Protein AF-A0A845WUU7-F1 (afdb_monomer_lite)

Sequence (313 aa):
MKQHSVRLILLEKSSVILKRKNNELSWSFPSKLIEASDSSQQTIQKIVIELFGSVSCFPSENLHEECFSLQSGDSVEHFFCLPCIERYDLTRVIQKEFILKWFEIEEILDIDLSSTVYRNFSALVRLVWNGTANDFHMLDQIESRLLDINRLSKKNERVFYTTDKFIGISNQQIFLMKEFVRLRDLPVFRICFHTSDKACIQEMLIIHTRPTVIKPHKQEKESVSYHVVEGHISVEIHDDQGNVFEKYEICNHLSSLAISANNKQIFLRIPANQFRTLQSLSSFAIFFEISIGPFQDSDTVWMKDLSQGIALA

pLDDT: mean 80.73, std 15.79, range [29.89, 98.19]

Radius of gyration: 23.66 Å; chains: 1; bounding box: 58×52×66 Å

Secondary structure (DSSP, 8-state):
-PEEEEEEEEEETTEEEEEEETTEEES-EEEEEE-GGG-SHHHHHHHHHHHHTTSTTS-GGG--S--EEEEETTEEEEEEEEE-SS---GGGTS-TT-EEEEEEGGGGGGS---HHHHHTHHHHHHHH--SSTHHHHHHHHHHHHHHHHTTEEEEETTEEEESSSS----HHHHHHHHHHHHHTT-SEEEEESSSSTTSSEEEEEEEESS-EEEEEEEESSSEEEEEEEEEEEEEEEE-TTS-EEEEEEEEES--S-SS-GGG-BSEEEEETTSEEEEEE-SS-EEEEEEEES---GGGEEEPPP-TTS----

Foldseek 3Di:
DAKEWEWEWEDEQQKTKWKDAPNAIDRIDTQDIDDPVQPDQVSVLVSVCVRPVVPPQFPSVPWDGFLDWDDDPSYIYTYTYTYGPDPDPCCVVPDVRIDMDMDGLLRVLVDDHDLVCLLCSLSSLVVSDPPDPCNVVVLVSSVVSLCVVQQWDDPDPAEIEHPDLDGDDDSSNVSNVQSSCVNVVPQKHWYWPDRDLADQKTKIWMKGQAKDKDAWKAFPFFKKKKAWPAAKKKKFWADLLRDTPDMDIAHDDPDPDPDPPVRHHRMDMDGRRTTMMMIGDDSMTIMMMMGGDNDDPVRMDGRDPPVVPDDDD

Structure (mmCIF, N/CA/C/O backbone):
data_AF-A0A845WUU7-F1
#
_entry.id   AF-A0A845WUU7-F1
#
loop_
_atom_site.group_PDB
_atom_site.id
_atom_site.type_symbol
_atom_site.label_atom_id
_atom_site.label_alt_id
_atom_site.label_comp_id
_atom_site.label_asym_id
_atom_site.label_entity_id
_atom_site.label_seq_id
_atom_site.pdbx_PDB_ins_code
_atom_site.Cartn_x
_atom_site.Cartn_y
_atom_site.Cartn_z
_atom_site.occupancy
_atom_site.B_iso_or_equiv
_atom_site.auth_seq_id
_atom_site.auth_comp_id
_atom_site.auth_asym_id
_atom_site.auth_atom_id
_atom_site.pdbx_PDB_model_num
ATOM 1 N N . MET A 1 1 ? 32.263 -7.518 -0.779 1.00 61.94 1 MET A N 1
ATOM 2 C CA . MET A 1 1 ? 32.439 -6.399 -1.734 1.00 61.94 1 MET A CA 1
ATOM 3 C C . MET A 1 1 ? 31.100 -6.209 -2.414 1.00 61.94 1 MET A C 1
ATOM 5 O O . MET A 1 1 ? 30.571 -7.209 -2.883 1.00 61.94 1 MET A O 1
ATOM 9 N N . LYS A 1 2 ? 30.510 -5.007 -2.376 1.00 68.12 2 LYS A N 1
ATOM 10 C CA . LYS A 1 2 ? 29.178 -4.803 -2.960 1.00 68.12 2 LYS A CA 1
ATOM 11 C C . LYS A 1 2 ? 29.232 -4.962 -4.480 1.00 68.12 2 LYS A C 1
ATOM 13 O O . LYS A 1 2 ? 30.143 -4.430 -5.109 1.00 68.12 2 LYS A O 1
ATOM 18 N N . GLN A 1 3 ? 28.287 -5.700 -5.052 1.00 79.44 3 GLN A N 1
ATOM 19 C CA . GLN A 1 3 ? 28.191 -5.933 -6.493 1.00 79.44 3 GLN A CA 1
ATOM 20 C C . GLN A 1 3 ? 27.139 -4.994 -7.083 1.00 79.44 3 GLN A C 1
ATOM 22 O O . GLN A 1 3 ? 25.976 -5.046 -6.693 1.00 79.44 3 GLN A O 1
ATOM 27 N N . HIS A 1 4 ? 27.530 -4.134 -8.021 1.00 81.50 4 HIS A N 1
ATOM 28 C CA . HIS A 1 4 ? 26.600 -3.218 -8.673 1.00 81.50 4 HIS A CA 1
ATOM 29 C C . HIS A 1 4 ? 26.248 -3.745 -10.066 1.00 81.50 4 HIS A C 1
ATOM 31 O O . HIS A 1 4 ? 27.086 -4.319 -10.764 1.00 81.50 4 HIS A O 1
ATOM 37 N N . SER A 1 5 ? 24.998 -3.582 -10.485 1.00 79.81 5 SER A N 1
ATOM 38 C CA . SER A 1 5 ? 24.568 -3.922 -11.842 1.00 79.81 5 SER A CA 1
ATOM 39 C C . SER A 1 5 ? 23.657 -2.849 -12.404 1.00 79.81 5 SER A C 1
ATOM 41 O O . SER A 1 5 ? 22.896 -2.229 -11.666 1.00 79.81 5 SER A O 1
ATOM 43 N N . VAL A 1 6 ? 23.739 -2.635 -13.714 1.00 75.88 6 VAL A N 1
ATOM 44 C CA . VAL A 1 6 ? 22.898 -1.666 -14.415 1.00 75.88 6 VAL A CA 1
ATOM 45 C C . VAL A 1 6 ? 21.846 -2.399 -15.225 1.00 75.88 6 VAL A C 1
ATOM 47 O O . VAL A 1 6 ? 22.110 -3.399 -15.908 1.00 75.88 6 VAL A O 1
ATOM 50 N N . ARG A 1 7 ? 20.627 -1.890 -15.106 1.00 79.81 7 ARG A N 1
ATOM 51 C CA . ARG A 1 7 ? 19.411 -2.393 -15.720 1.00 79.81 7 ARG A CA 1
ATOM 52 C C . ARG A 1 7 ? 18.789 -1.285 -16.553 1.00 79.81 7 ARG A C 1
ATOM 54 O O . ARG A 1 7 ? 18.756 -0.130 -16.136 1.00 79.81 7 ARG A O 1
ATOM 61 N N . LEU A 1 8 ? 18.280 -1.649 -17.723 1.00 75.56 8 LEU A N 1
ATOM 62 C CA . LEU A 1 8 ? 17.634 -0.704 -18.629 1.00 75.56 8 LEU A CA 1
ATOM 63 C C . LEU A 1 8 ? 16.170 -1.021 -18.842 1.00 75.56 8 LEU A C 1
ATOM 65 O O . LEU A 1 8 ? 15.796 -2.188 -18.964 1.00 75.56 8 LEU A O 1
ATOM 69 N N . ILE A 1 9 ? 15.387 0.046 -18.925 1.00 78.81 9 ILE A N 1
ATOM 70 C CA . ILE A 1 9 ? 13.955 0.064 -19.182 1.00 78.81 9 ILE A CA 1
ATOM 71 C C . ILE A 1 9 ? 13.769 0.765 -20.518 1.00 78.81 9 ILE A C 1
ATOM 73 O O . ILE A 1 9 ? 14.167 1.918 -20.667 1.00 78.81 9 ILE A O 1
ATOM 77 N N . LEU A 1 10 ? 13.201 0.066 -21.493 1.00 77.75 10 LEU A N 1
ATOM 78 C CA . LEU A 1 10 ? 12.964 0.630 -22.819 1.00 77.75 10 LEU A CA 1
ATOM 79 C C . LEU A 1 10 ? 11.526 1.133 -22.886 1.00 77.75 10 LEU A C 1
ATOM 81 O O . LEU A 1 10 ? 10.603 0.351 -22.637 1.00 77.75 10 LEU A O 1
ATOM 85 N N . LEU A 1 11 ? 11.359 2.414 -23.215 1.00 77.00 11 LEU A N 1
ATOM 86 C CA . LEU A 1 11 ? 10.056 3.074 -23.297 1.00 77.00 11 LEU A CA 1
ATOM 87 C C . LEU A 1 11 ? 9.792 3.620 -24.692 1.00 77.00 11 LEU A C 1
ATOM 89 O O . LEU A 1 11 ? 10.693 4.132 -25.344 1.00 77.00 11 LEU A O 1
ATOM 93 N N . GLU A 1 12 ? 8.536 3.588 -25.111 1.00 76.88 12 GLU A N 1
ATOM 94 C CA . GLU A 1 12 ? 8.042 4.377 -26.233 1.00 76.88 12 GLU A CA 1
ATOM 95 C C . GLU A 1 12 ? 6.654 4.903 -25.866 1.00 76.88 12 GLU A C 1
ATOM 97 O O . GLU A 1 12 ? 5.718 4.128 -25.675 1.00 76.88 12 GLU A O 1
ATOM 102 N N . LYS A 1 13 ? 6.511 6.230 -25.760 1.00 75.31 13 LYS A N 1
ATOM 103 C CA . LYS A 1 13 ? 5.275 6.879 -25.289 1.00 75.31 13 LYS A CA 1
ATOM 104 C C . LYS A 1 13 ? 4.819 6.294 -23.938 1.00 75.31 13 LYS A C 1
ATOM 106 O O . LYS A 1 13 ? 5.514 6.476 -22.945 1.00 75.31 13 LYS A O 1
ATOM 111 N N . SER A 1 14 ? 3.670 5.612 -23.909 1.00 74.00 14 SER A N 1
ATOM 112 C CA . SER A 1 14 ? 3.067 4.969 -22.736 1.00 74.00 14 SER A CA 1
ATOM 113 C C . SER A 1 14 ? 3.388 3.479 -22.599 1.00 74.00 14 SER A C 1
ATOM 115 O O . SER A 1 14 ? 2.899 2.831 -21.674 1.00 74.00 14 SER A O 1
ATOM 117 N N . SER A 1 15 ? 4.201 2.925 -23.499 1.00 78.12 15 SER A N 1
ATOM 118 C CA . SER A 1 15 ? 4.496 1.497 -23.542 1.00 78.12 15 SER A CA 1
ATOM 119 C C . SER A 1 15 ? 5.897 1.190 -23.005 1.00 78.12 15 SER A C 1
ATOM 121 O O . SER A 1 15 ? 6.860 1.915 -23.267 1.00 78.12 15 SER A O 1
ATOM 123 N N . VAL A 1 16 ? 6.030 0.055 -22.318 1.00 81.50 16 VAL A N 1
ATOM 124 C CA . VAL A 1 16 ? 7.313 -0.557 -21.933 1.00 81.50 16 VAL A CA 1
ATOM 125 C C . VAL A 1 16 ? 7.582 -1.795 -22.786 1.00 81.50 16 VAL A C 1
ATOM 127 O O . VAL A 1 16 ? 6.652 -2.459 -23.252 1.00 81.50 16 VAL A O 1
ATOM 130 N N . ILE A 1 17 ? 8.849 -2.175 -22.943 1.00 80.38 17 ILE A N 1
ATOM 131 C CA . ILE A 1 17 ? 9.199 -3.486 -23.509 1.00 80.38 17 ILE A CA 1
ATOM 132 C C . ILE A 1 17 ? 9.384 -4.508 -22.401 1.00 80.38 17 ILE A C 1
ATOM 134 O O . ILE A 1 17 ? 10.227 -4.342 -21.521 1.00 80.38 17 ILE A O 1
ATOM 138 N N . LEU A 1 18 ? 8.681 -5.632 -22.523 1.00 78.69 18 LEU A N 1
ATOM 139 C CA . LEU A 1 18 ? 8.993 -6.841 -21.773 1.00 78.69 18 LEU A CA 1
ATOM 140 C C . LEU A 1 18 ? 9.746 -7.821 -22.679 1.00 78.69 18 LEU A C 1
ATOM 142 O O . LEU A 1 18 ? 9.416 -8.005 -23.854 1.00 78.69 18 LEU A O 1
ATOM 146 N N . LYS A 1 19 ? 10.764 -8.472 -22.119 1.00 78.06 19 LYS A N 1
ATOM 147 C CA . LYS A 1 19 ? 11.511 -9.563 -22.740 1.00 78.06 19 LYS A CA 1
ATOM 148 C C . LYS A 1 19 ? 11.130 -10.893 -22.101 1.00 78.06 19 LYS A C 1
ATOM 150 O O . LYS A 1 19 ? 10.989 -10.995 -20.881 1.00 78.06 19 LYS A O 1
ATOM 155 N N . ARG A 1 20 ? 11.038 -11.940 -22.915 1.00 76.31 20 ARG A N 1
ATOM 156 C CA . ARG A 1 20 ? 10.828 -13.318 -22.460 1.00 76.31 20 ARG A CA 1
ATOM 157 C C . ARG A 1 20 ? 12.053 -14.178 -22.763 1.00 76.31 20 ARG A C 1
ATOM 159 O O . ARG A 1 20 ? 12.514 -14.180 -23.904 1.00 76.31 20 ARG A O 1
ATOM 166 N N . LYS A 1 21 ? 12.536 -14.935 -21.772 1.00 77.88 21 LYS A N 1
ATOM 167 C CA . LYS A 1 21 ? 13.565 -15.985 -21.919 1.00 77.88 21 LYS A CA 1
ATOM 168 C C . LYS A 1 21 ? 13.154 -17.202 -21.099 1.00 77.88 21 LYS A C 1
ATOM 170 O O . LYS A 1 21 ? 12.807 -17.054 -19.941 1.00 77.88 21 LYS A O 1
ATOM 175 N N . ASN A 1 22 ? 13.168 -18.397 -21.694 1.00 75.38 22 ASN A N 1
ATOM 176 C CA . ASN A 1 22 ? 12.851 -19.660 -21.005 1.00 75.38 22 ASN A CA 1
ATOM 177 C C . ASN A 1 22 ? 11.543 -19.635 -20.180 1.00 75.38 22 ASN A C 1
ATOM 179 O O . ASN A 1 22 ? 11.509 -20.123 -19.060 1.00 75.38 22 ASN A O 1
ATOM 183 N N . ASN A 1 23 ? 10.466 -19.065 -20.734 1.00 70.25 23 ASN A N 1
ATOM 184 C CA . ASN A 1 23 ? 9.172 -18.823 -20.065 1.00 70.25 23 ASN A CA 1
ATOM 185 C C . ASN A 1 23 ? 9.142 -17.757 -18.966 1.00 70.25 23 ASN A C 1
ATOM 187 O O . ASN A 1 23 ? 8.049 -17.387 -18.553 1.00 70.25 23 ASN A O 1
ATOM 191 N N . GLU A 1 24 ? 10.276 -17.184 -18.584 1.00 73.31 24 GLU A N 1
ATOM 192 C CA . GLU A 1 24 ? 10.324 -16.060 -17.658 1.00 73.31 24 GLU A CA 1
ATOM 193 C C . GLU A 1 24 ? 10.176 -14.747 -18.417 1.00 73.31 24 GLU A C 1
ATOM 195 O O . GLU A 1 24 ? 10.880 -14.486 -19.401 1.00 73.31 24 GLU A O 1
ATOM 200 N N . LEU A 1 25 ? 9.247 -13.916 -17.955 1.00 75.69 25 LEU A N 1
ATOM 201 C CA . LEU A 1 25 ? 9.059 -12.570 -18.458 1.00 75.69 25 LEU A CA 1
ATOM 202 C C . LEU A 1 25 ? 9.771 -11.581 -17.535 1.00 75.69 25 LEU A C 1
ATOM 204 O O . LEU A 1 25 ? 9.697 -11.659 -16.311 1.00 75.69 25 LEU A O 1
ATOM 208 N N . SER A 1 26 ? 10.490 -10.641 -18.129 1.00 76.06 26 SER A N 1
ATOM 209 C CA . SER A 1 26 ? 11.205 -9.598 -17.407 1.00 76.06 26 SER A CA 1
ATOM 210 C C . SER A 1 26 ? 11.129 -8.299 -18.185 1.00 76.06 26 SER A C 1
ATOM 212 O O . SER A 1 26 ? 11.007 -8.276 -19.400 1.00 76.06 26 SER A O 1
ATOM 214 N N . TRP A 1 27 ? 11.178 -7.200 -17.465 1.00 73.19 27 TRP A N 1
ATOM 215 C CA . TRP A 1 27 ? 10.935 -5.862 -17.988 1.00 73.19 27 TRP A CA 1
ATOM 216 C C . TRP A 1 27 ? 12.234 -5.066 -18.169 1.00 73.19 27 TRP A C 1
ATOM 218 O O . TRP A 1 27 ? 12.238 -4.002 -18.777 1.00 73.19 27 TRP A O 1
ATOM 228 N N . SER A 1 28 ? 13.345 -5.591 -17.637 1.00 73.75 28 SER A N 1
ATOM 229 C CA . SER A 1 28 ? 14.640 -4.927 -17.645 1.00 73.75 28 SER A CA 1
ATOM 230 C C . SER A 1 28 ? 15.712 -5.712 -18.402 1.00 73.75 28 SER A C 1
ATOM 232 O O . SER A 1 28 ? 15.789 -6.949 -18.385 1.00 73.75 28 SER A O 1
ATOM 234 N N . PHE A 1 29 ? 16.591 -4.978 -19.076 1.00 71.44 29 PHE A N 1
ATOM 235 C CA . PHE A 1 29 ? 17.696 -5.522 -19.859 1.00 71.44 29 PHE A CA 1
ATOM 236 C C . PHE A 1 29 ? 19.007 -5.374 -19.075 1.00 71.44 29 PHE A C 1
ATOM 238 O O . PHE A 1 29 ? 19.278 -4.283 -18.575 1.00 71.44 29 PHE A O 1
ATOM 245 N N . PRO A 1 30 ? 19.814 -6.443 -18.904 1.00 66.31 30 PRO A N 1
ATOM 246 C CA . PRO A 1 30 ? 21.150 -6.304 -18.343 1.00 66.31 30 PRO A CA 1
ATOM 247 C C . PRO A 1 30 ? 21.997 -5.466 -19.294 1.00 66.31 30 PRO A C 1
ATOM 249 O O . PRO A 1 30 ? 22.011 -5.740 -20.493 1.00 66.31 30 PRO A O 1
ATOM 252 N N . SER A 1 31 ? 22.712 -4.484 -18.757 1.00 63.47 31 SER A N 1
A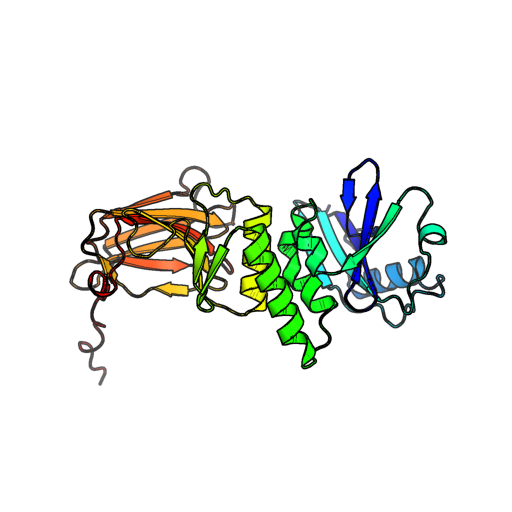TOM 253 C CA . SER A 1 31 ? 23.648 -3.681 -19.543 1.00 63.47 31 SER A CA 1
ATOM 254 C C . SER A 1 31 ? 25.098 -3.902 -19.107 1.00 63.47 31 SER A C 1
ATOM 256 O O . SER A 1 31 ? 25.948 -4.127 -19.964 1.00 63.47 31 SER A O 1
ATOM 258 N N . LYS A 1 32 ? 25.405 -3.931 -17.801 1.00 68.56 32 LYS A N 1
ATOM 259 C CA . LYS A 1 32 ? 26.765 -4.230 -17.304 1.00 68.56 32 LYS A CA 1
ATOM 260 C C . LYS A 1 32 ? 26.788 -4.563 -15.807 1.00 68.56 32 LYS A C 1
ATOM 262 O O . LYS A 1 32 ? 25.940 -4.085 -15.054 1.00 68.56 32 LYS A O 1
ATOM 267 N N . LEU A 1 33 ? 27.784 -5.339 -15.376 1.00 69.00 33 LEU A N 1
ATOM 268 C CA . LEU A 1 33 ? 28.218 -5.392 -13.974 1.00 69.00 33 LEU A CA 1
ATOM 269 C C . LEU A 1 33 ? 29.219 -4.262 -13.723 1.00 69.00 33 LEU A C 1
ATOM 271 O O . LEU A 1 33 ? 30.061 -3.988 -14.577 1.00 69.00 33 LEU A O 1
ATOM 275 N N . ILE A 1 34 ? 29.120 -3.617 -12.567 1.00 68.94 34 ILE A N 1
ATOM 276 C CA . ILE A 1 34 ? 29.941 -2.469 -12.190 1.00 68.94 34 ILE A CA 1
ATOM 277 C C . ILE A 1 34 ? 30.623 -2.767 -10.857 1.00 68.94 34 ILE A C 1
ATOM 279 O O . ILE A 1 34 ? 30.007 -3.282 -9.918 1.00 68.94 34 ILE A O 1
ATOM 283 N N . GLU A 1 35 ? 31.916 -2.463 -10.787 1.00 63.12 35 GLU A N 1
ATOM 284 C CA . GLU A 1 35 ? 32.679 -2.542 -9.545 1.00 63.12 35 GLU A CA 1
ATOM 285 C C . GLU A 1 35 ? 32.268 -1.413 -8.593 1.00 63.12 35 GLU A C 1
ATOM 287 O O . GLU A 1 35 ? 31.907 -0.319 -9.017 1.00 63.12 35 GLU A O 1
ATOM 292 N N . ALA A 1 36 ? 32.329 -1.645 -7.280 1.00 59.12 36 ALA A N 1
ATOM 293 C CA . ALA A 1 36 ? 31.859 -0.668 -6.292 1.00 59.12 36 ALA A CA 1
ATOM 294 C C . ALA A 1 36 ? 32.539 0.717 -6.409 1.00 59.12 36 ALA A C 1
ATOM 296 O O . ALA A 1 36 ? 31.909 1.731 -6.105 1.00 59.12 36 ALA A O 1
ATOM 297 N N . SER A 1 37 ? 33.790 0.768 -6.883 1.00 55.47 37 SER A N 1
ATOM 298 C CA . SER A 1 37 ? 34.552 1.998 -7.154 1.00 55.47 37 SER A CA 1
ATOM 299 C C . SER A 1 37 ? 33.978 2.859 -8.284 1.00 55.47 37 SER A C 1
ATOM 301 O O . SER A 1 37 ? 34.208 4.064 -8.297 1.00 55.47 37 SER A O 1
ATOM 303 N N . ASP A 1 38 ? 33.196 2.264 -9.185 1.00 57.38 38 ASP A N 1
ATOM 304 C CA . ASP A 1 38 ? 32.640 2.895 -10.388 1.00 57.38 38 ASP A CA 1
ATOM 305 C C . ASP A 1 38 ? 31.134 3.189 -10.267 1.00 57.38 38 ASP A C 1
ATOM 307 O O . ASP A 1 38 ? 30.470 3.520 -11.247 1.00 57.38 38 ASP A O 1
ATOM 311 N N . SER A 1 39 ? 30.577 3.110 -9.055 1.00 57.09 39 SER A N 1
ATOM 312 C CA . SER A 1 39 ? 29.144 3.297 -8.770 1.00 57.09 39 SER A CA 1
ATOM 313 C C . SER A 1 39 ? 28.650 4.752 -8.846 1.00 57.09 39 SER A C 1
ATOM 315 O O . SER A 1 39 ? 27.496 5.032 -8.521 1.00 57.09 39 SER A O 1
ATOM 317 N N . SER A 1 40 ? 29.494 5.696 -9.278 1.00 64.56 40 SER A N 1
ATOM 318 C CA . SER A 1 40 ? 29.075 7.089 -9.451 1.00 64.56 40 SER A CA 1
ATOM 319 C C . SER A 1 40 ? 28.072 7.221 -10.605 1.00 64.56 40 SER A C 1
ATOM 321 O O . SER A 1 40 ? 28.245 6.615 -11.665 1.00 64.56 40 SER A O 1
ATOM 323 N N . GLN A 1 41 ? 27.049 8.062 -10.430 1.00 62.44 41 GLN A N 1
ATOM 324 C CA . GLN A 1 41 ? 26.009 8.301 -11.440 1.00 62.44 41 GLN A CA 1
ATOM 325 C C . GLN A 1 41 ? 26.601 8.695 -12.808 1.00 62.44 41 GLN A C 1
ATOM 327 O O . GLN A 1 41 ? 26.142 8.223 -13.845 1.00 62.44 41 GLN A O 1
ATOM 332 N N . GLN A 1 42 ? 27.682 9.483 -12.813 1.00 65.25 42 GLN A N 1
ATOM 333 C CA . GLN A 1 42 ? 28.389 9.896 -14.031 1.00 65.25 42 GLN A CA 1
ATOM 334 C C . GLN A 1 42 ? 29.099 8.730 -14.736 1.00 65.25 42 GLN A C 1
ATOM 336 O O . GLN A 1 42 ? 29.119 8.669 -15.966 1.00 65.25 42 GLN A O 1
ATOM 341 N N . THR A 1 43 ? 29.684 7.796 -13.980 1.00 62.38 43 THR A N 1
ATOM 342 C CA . THR A 1 43 ? 30.339 6.603 -14.541 1.00 62.38 43 THR A CA 1
ATOM 343 C C . THR A 1 43 ? 29.308 5.647 -15.136 1.00 62.38 43 THR A C 1
ATOM 345 O O . THR A 1 43 ? 29.496 5.141 -16.243 1.00 62.38 43 THR A O 1
ATOM 348 N N . ILE A 1 44 ? 28.181 5.461 -14.446 1.00 61.75 44 ILE A N 1
ATOM 349 C CA . ILE A 1 44 ? 27.081 4.623 -14.923 1.00 61.75 44 ILE A CA 1
ATOM 350 C C . ILE A 1 44 ? 26.473 5.195 -16.212 1.00 61.75 44 ILE A C 1
ATOM 352 O O . ILE A 1 44 ? 26.256 4.453 -17.170 1.00 61.75 44 ILE A O 1
ATOM 356 N N . GLN A 1 45 ? 26.277 6.514 -16.285 1.00 62.97 45 GLN A N 1
ATOM 357 C CA . GLN A 1 45 ? 25.763 7.176 -17.485 1.00 62.97 45 GLN A CA 1
ATOM 358 C C . GLN A 1 45 ? 26.682 6.951 -18.697 1.00 62.97 45 GLN A C 1
ATOM 360 O O . GLN A 1 45 ? 26.208 6.580 -19.769 1.00 62.97 45 GLN A O 1
ATOM 365 N N . LYS A 1 46 ? 28.007 7.080 -18.525 1.00 66.12 46 LYS A N 1
ATOM 366 C CA . LYS A 1 46 ? 28.989 6.798 -19.590 1.00 66.12 46 LYS A CA 1
ATOM 367 C C . LYS A 1 46 ? 28.914 5.357 -20.088 1.00 66.12 46 LYS A C 1
ATOM 369 O O . LYS A 1 46 ? 28.926 5.138 -21.293 1.00 66.12 46 LYS A O 1
ATOM 374 N N . ILE A 1 47 ? 28.779 4.392 -19.179 1.00 63.53 47 ILE A N 1
ATOM 375 C CA . ILE A 1 47 ? 28.643 2.970 -19.525 1.00 63.53 47 ILE A CA 1
ATOM 376 C C . ILE A 1 47 ? 27.419 2.732 -20.409 1.00 63.53 47 ILE A C 1
ATOM 378 O O . ILE A 1 47 ? 27.482 1.968 -21.370 1.00 63.53 47 ILE A O 1
ATOM 382 N N . VAL A 1 48 ? 26.298 3.381 -20.107 1.00 61.03 48 VAL A N 1
ATOM 383 C CA . VAL A 1 48 ? 25.090 3.225 -20.916 1.00 61.03 48 VAL A CA 1
ATOM 384 C C . VAL A 1 48 ? 25.247 3.908 -22.282 1.00 61.03 48 VAL A C 1
ATOM 386 O O . VAL A 1 48 ? 24.864 3.322 -23.293 1.00 61.03 48 VAL A O 1
ATOM 389 N N . ILE A 1 49 ? 25.880 5.083 -22.352 1.00 63.62 49 ILE A N 1
ATOM 390 C CA . ILE A 1 49 ? 26.206 5.738 -23.631 1.00 63.62 49 ILE A CA 1
ATOM 391 C C . ILE A 1 49 ? 27.130 4.855 -24.485 1.00 63.62 49 ILE A C 1
ATOM 393 O O . ILE A 1 49 ? 26.900 4.726 -25.682 1.00 63.62 49 ILE A O 1
ATOM 397 N N . GLU A 1 50 ? 28.137 4.204 -23.902 1.00 64.62 50 GLU A N 1
ATOM 398 C CA . GLU A 1 50 ? 29.025 3.283 -24.630 1.00 64.62 50 GLU A CA 1
ATOM 399 C C . GLU A 1 50 ? 28.277 2.071 -25.201 1.00 64.62 50 GLU A C 1
ATOM 401 O O . GLU A 1 50 ? 28.542 1.648 -26.326 1.00 64.62 50 GLU A O 1
ATOM 406 N N . LEU A 1 51 ? 27.334 1.514 -24.439 1.00 60.66 51 LEU A N 1
ATOM 407 C CA . LEU A 1 51 ? 26.593 0.318 -24.840 1.00 60.66 51 LEU A CA 1
ATOM 408 C C . LEU A 1 51 ? 25.518 0.602 -25.899 1.00 60.66 51 LEU A C 1
ATOM 410 O O . LEU A 1 51 ? 25.255 -0.265 -26.731 1.00 60.66 51 LEU A O 1
ATOM 414 N N . PHE A 1 52 ? 24.905 1.791 -25.880 1.00 57.81 52 PHE A N 1
ATOM 415 C CA . PHE A 1 52 ? 23.727 2.101 -26.706 1.00 57.81 52 PHE A CA 1
ATOM 416 C C . PHE A 1 52 ? 23.911 3.273 -27.672 1.00 57.81 52 PHE A C 1
ATOM 418 O O . PHE A 1 52 ? 23.145 3.384 -28.621 1.00 57.81 52 PHE A O 1
ATOM 425 N N . GLY A 1 53 ? 24.948 4.097 -27.516 1.00 52.62 53 GLY A N 1
ATOM 426 C CA . GLY A 1 53 ? 25.203 5.270 -28.363 1.00 52.62 53 GLY A CA 1
ATOM 427 C C . GLY A 1 53 ? 25.562 4.952 -29.819 1.00 52.62 53 GLY A C 1
ATOM 428 O O . GLY A 1 53 ? 25.591 5.853 -30.649 1.00 52.62 53 GLY A O 1
ATOM 429 N N . SER A 1 54 ? 25.811 3.681 -30.148 1.00 52.00 54 SER A N 1
ATOM 430 C CA . SER A 1 54 ? 25.981 3.203 -31.530 1.00 52.00 54 SER A CA 1
ATOM 431 C C . SER A 1 54 ? 24.679 2.702 -32.171 1.00 52.00 54 SER A C 1
ATOM 433 O O . SER A 1 54 ? 24.655 2.411 -33.368 1.00 52.00 54 SER A O 1
ATOM 435 N N . VAL A 1 55 ? 23.590 2.605 -31.403 1.00 57.62 55 VAL A N 1
ATOM 436 C CA . VAL A 1 55 ? 22.287 2.150 -31.886 1.00 57.62 55 VAL A CA 1
ATOM 437 C C . VAL A 1 55 ? 21.451 3.369 -32.272 1.00 57.62 55 VAL A C 1
ATOM 439 O O . VAL A 1 55 ? 20.986 4.117 -31.420 1.00 57.62 55 VAL A O 1
ATOM 442 N N . SER A 1 56 ? 21.208 3.550 -33.570 1.00 56.44 56 SER A N 1
ATOM 443 C CA . SER A 1 56 ? 20.545 4.740 -34.126 1.00 56.44 56 SER A CA 1
ATOM 444 C C . SER A 1 56 ? 19.136 5.030 -33.586 1.00 56.44 56 SER A C 1
ATOM 446 O O . SER A 1 56 ? 18.667 6.154 -33.717 1.00 56.44 56 SER A O 1
ATOM 448 N N . CYS A 1 57 ? 18.443 4.046 -33.001 1.00 56.53 57 CYS A N 1
ATOM 449 C CA . CYS A 1 57 ? 17.110 4.228 -32.413 1.00 56.53 57 CYS A CA 1
ATOM 450 C C . CYS A 1 57 ? 17.119 4.686 -30.940 1.00 56.53 57 CYS A C 1
ATOM 452 O O . CYS A 1 57 ? 16.048 4.934 -30.381 1.00 56.53 57 CYS A O 1
ATOM 454 N N . PHE A 1 58 ? 18.300 4.813 -30.323 1.00 61.09 58 PHE A N 1
ATOM 455 C CA . PHE A 1 58 ? 18.478 5.206 -28.927 1.00 61.09 58 PHE A CA 1
ATOM 456 C C . PHE A 1 58 ? 19.421 6.411 -28.816 1.00 61.09 58 PHE A C 1
ATOM 458 O O . PHE A 1 58 ? 20.634 6.241 -28.676 1.00 61.09 58 PHE A O 1
ATOM 465 N N . PRO A 1 59 ? 18.894 7.641 -28.884 1.00 57.25 59 PRO A N 1
ATOM 466 C CA . PRO A 1 59 ? 19.702 8.845 -28.725 1.00 57.25 59 PRO A CA 1
ATOM 467 C C . PRO A 1 59 ? 20.302 8.873 -27.311 1.00 57.25 59 PRO A C 1
ATOM 469 O O . PRO A 1 59 ? 19.592 9.014 -26.315 1.00 57.25 59 PRO A O 1
ATOM 472 N N . SER A 1 60 ? 21.624 8.729 -27.211 1.00 53.81 60 SER A N 1
ATOM 473 C CA . SER A 1 60 ? 22.372 8.739 -25.943 1.00 53.81 60 SER A CA 1
ATOM 474 C C . SER A 1 60 ? 22.210 10.044 -25.152 1.00 53.81 60 SER A C 1
ATOM 476 O O . SER A 1 60 ? 22.344 10.057 -23.931 1.00 53.81 60 SER A O 1
ATOM 478 N N . GLU A 1 61 ? 21.865 11.123 -25.848 1.00 56.41 61 GLU A N 1
ATOM 479 C CA . GLU A 1 61 ? 21.495 12.442 -25.326 1.00 56.41 61 GLU A CA 1
ATOM 480 C C . GLU A 1 61 ? 20.190 12.461 -24.505 1.00 56.41 61 GLU A C 1
ATOM 482 O O . GLU A 1 61 ? 20.010 13.365 -23.693 1.00 56.41 61 GLU A O 1
ATOM 487 N N . ASN A 1 62 ? 19.333 11.438 -24.629 1.00 57.84 62 ASN A N 1
ATOM 488 C CA . ASN A 1 62 ? 18.093 11.297 -23.849 1.00 57.84 62 ASN A CA 1
ATOM 489 C C . ASN A 1 62 ? 18.218 10.309 -22.683 1.00 57.84 62 ASN A C 1
ATOM 491 O O . ASN A 1 62 ? 17.219 9.951 -22.054 1.00 57.84 62 ASN A O 1
ATOM 495 N N . LEU A 1 63 ? 19.427 9.816 -22.398 1.00 61.03 63 LEU A N 1
ATOM 496 C CA . LEU A 1 63 ? 19.634 8.978 -21.230 1.00 61.03 63 LEU A CA 1
ATOM 497 C C . LEU A 1 63 ? 19.656 9.847 -19.966 1.00 61.03 63 LEU A C 1
ATOM 499 O O . LEU A 1 63 ? 20.663 10.480 -19.633 1.00 61.03 63 LEU A O 1
ATOM 503 N N . HIS A 1 64 ? 18.515 9.876 -19.286 1.00 58.03 64 HIS A N 1
ATOM 504 C CA . HIS A 1 64 ? 18.288 10.655 -18.075 1.00 58.03 64 HIS A CA 1
ATOM 505 C C . HIS A 1 64 ? 18.879 9.997 -16.813 1.00 58.03 64 HIS A C 1
ATOM 507 O O . HIS A 1 64 ? 19.482 8.922 -16.858 1.00 58.03 64 HIS A O 1
ATOM 513 N N . GLU A 1 65 ? 18.719 10.691 -15.682 1.00 66.62 65 GLU A N 1
ATOM 514 C CA . GLU A 1 65 ? 19.108 10.261 -14.337 1.00 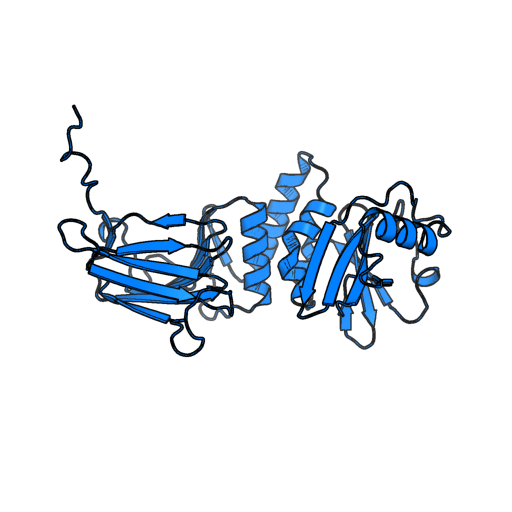66.62 65 GLU A CA 1
ATOM 515 C C . GLU A 1 65 ? 18.567 8.868 -13.969 1.00 66.62 65 GLU A C 1
ATOM 517 O O . GLU A 1 65 ? 17.613 8.356 -14.562 1.00 66.62 65 GLU A O 1
ATOM 522 N N . GLU A 1 66 ? 19.194 8.245 -12.970 1.00 74.88 66 GLU A N 1
ATOM 523 C CA . GLU A 1 66 ? 18.737 6.964 -12.435 1.00 74.88 66 GLU A CA 1
ATOM 524 C C . GLU A 1 66 ? 17.269 7.058 -11.998 1.00 74.88 66 GLU A C 1
ATOM 526 O O . GLU A 1 66 ? 16.893 7.933 -11.220 1.00 74.88 66 GLU A O 1
ATOM 531 N N . CYS A 1 67 ? 16.436 6.136 -12.482 1.00 77.31 67 CYS A N 1
ATOM 532 C CA . CYS A 1 67 ? 15.012 6.117 -12.161 1.00 77.31 67 CYS A CA 1
ATOM 533 C C . CYS A 1 67 ? 14.782 5.626 -10.731 1.00 77.31 67 CYS A C 1
ATOM 535 O O . CYS A 1 67 ? 13.976 6.191 -9.995 1.00 77.31 67 CYS A O 1
ATOM 537 N N . PHE A 1 68 ? 15.468 4.541 -10.362 1.00 80.69 68 PHE A N 1
ATOM 538 C CA . PHE A 1 68 ? 15.492 3.973 -9.017 1.00 80.69 68 PHE A CA 1
ATOM 539 C C . PHE A 1 68 ? 16.599 2.917 -8.882 1.00 80.69 68 PHE A C 1
ATOM 541 O O . PHE A 1 68 ? 17.074 2.373 -9.879 1.00 80.69 68 PHE A O 1
ATOM 548 N N . SER A 1 69 ? 16.945 2.572 -7.638 1.00 81.69 69 SER A N 1
ATOM 549 C CA . SER A 1 69 ? 17.837 1.455 -7.310 1.00 81.69 69 SER A CA 1
ATOM 550 C C . SER A 1 69 ? 17.172 0.440 -6.386 1.00 81.69 69 SER A C 1
ATOM 552 O O . SER A 1 69 ? 16.264 0.763 -5.617 1.00 81.69 69 SER A O 1
ATOM 554 N N . LEU A 1 70 ? 17.648 -0.803 -6.442 1.00 79.69 70 LEU A N 1
ATOM 555 C CA . LEU A 1 70 ? 17.220 -1.889 -5.566 1.00 79.69 70 LEU A CA 1
ATOM 556 C C . LEU A 1 70 ? 18.418 -2.519 -4.888 1.00 79.69 70 LEU A C 1
ATOM 558 O O . LEU A 1 70 ? 19.314 -3.041 -5.546 1.00 79.69 70 LEU A O 1
ATOM 562 N N . GLN A 1 71 ? 18.403 -2.515 -3.560 1.00 80.00 71 GLN A N 1
ATOM 563 C CA . GLN A 1 71 ? 19.410 -3.198 -2.767 1.00 80.00 71 GLN A CA 1
ATOM 564 C C . GLN A 1 71 ? 18.895 -4.568 -2.318 1.00 80.00 71 GLN A C 1
ATOM 566 O O . GLN A 1 71 ? 17.841 -4.673 -1.691 1.00 80.00 71 GLN A O 1
ATOM 571 N N . SER A 1 72 ? 19.670 -5.614 -2.600 1.00 74.56 72 SER A N 1
ATOM 572 C CA . SER A 1 72 ? 19.418 -6.985 -2.153 1.00 74.56 72 SER A CA 1
ATOM 573 C C . SER A 1 72 ? 20.711 -7.587 -1.606 1.00 74.56 72 SER A C 1
ATOM 575 O O . SER A 1 72 ? 21.635 -7.906 -2.358 1.00 74.56 72 SER A O 1
ATOM 577 N N . GLY A 1 73 ? 20.805 -7.696 -0.278 1.00 80.81 73 GLY A N 1
ATOM 578 C CA . GLY A 1 73 ? 22.040 -8.089 0.404 1.00 80.81 73 GLY A CA 1
ATOM 579 C C . GLY A 1 73 ? 23.201 -7.150 0.056 1.00 80.81 73 GLY A C 1
ATOM 580 O O . GLY A 1 73 ? 23.105 -5.933 0.245 1.00 80.81 73 GLY A O 1
ATOM 581 N N . ASP A 1 74 ? 24.273 -7.728 -0.486 1.00 79.94 74 ASP A N 1
ATOM 582 C CA . ASP A 1 74 ? 25.462 -7.007 -0.959 1.00 79.94 74 ASP A CA 1
ATOM 583 C C . ASP A 1 74 ? 25.361 -6.553 -2.425 1.00 79.94 74 ASP A C 1
ATOM 585 O O . ASP A 1 74 ? 26.323 -6.013 -2.966 1.00 79.94 74 ASP A O 1
ATOM 589 N N . SER A 1 75 ? 24.222 -6.757 -3.090 1.00 80.38 75 SER A N 1
ATOM 590 C CA . SER A 1 75 ? 24.020 -6.337 -4.480 1.00 80.38 75 SER A CA 1
ATOM 591 C C . SER A 1 75 ? 23.149 -5.088 -4.581 1.00 80.38 75 SER A C 1
ATOM 593 O O . SER A 1 75 ? 22.174 -4.947 -3.840 1.00 80.38 75 SER A O 1
ATOM 595 N N . VAL A 1 76 ? 23.478 -4.200 -5.521 1.00 83.12 76 VAL A N 1
ATOM 596 C CA . VAL A 1 76 ? 22.651 -3.043 -5.892 1.00 83.12 76 VAL A CA 1
ATOM 597 C C . VAL A 1 76 ? 22.372 -3.084 -7.391 1.00 83.12 76 VAL A C 1
ATOM 599 O O . VAL A 1 76 ? 23.287 -3.157 -8.211 1.00 83.12 76 VAL A O 1
ATOM 602 N N . GLU A 1 77 ? 21.098 -3.053 -7.756 1.00 85.25 77 GLU A N 1
ATOM 603 C CA . GLU A 1 77 ? 20.649 -2.919 -9.138 1.00 85.25 77 GLU A CA 1
ATOM 604 C C . GLU A 1 77 ? 20.210 -1.478 -9.389 1.00 85.25 77 GLU A C 1
ATOM 606 O O . GLU A 1 77 ? 19.339 -0.976 -8.685 1.00 85.25 77 GLU A O 1
ATOM 611 N N . HIS A 1 78 ? 20.800 -0.833 -10.389 1.00 83.19 78 HIS A N 1
ATOM 612 C CA . HIS A 1 78 ? 20.518 0.544 -10.784 1.00 83.19 78 HIS A CA 1
ATOM 613 C C . HIS A 1 78 ? 19.703 0.553 -12.076 1.00 83.19 78 HIS A C 1
ATOM 615 O O . HIS A 1 78 ? 20.121 -0.062 -13.061 1.00 83.19 78 HIS A O 1
ATOM 621 N N . PHE A 1 79 ? 18.554 1.228 -12.093 1.00 80.94 79 PHE A N 1
ATOM 622 C CA . PHE A 1 79 ? 17.629 1.211 -13.227 1.00 80.94 79 PHE A CA 1
ATOM 623 C C . PHE A 1 79 ? 17.603 2.552 -13.953 1.00 80.94 79 PHE A C 1
ATOM 625 O O . PHE A 1 79 ? 17.349 3.591 -13.349 1.00 80.94 79 PHE A O 1
ATOM 632 N N . PHE A 1 80 ? 17.801 2.508 -15.270 1.00 78.19 80 PHE A N 1
ATOM 633 C CA . PHE A 1 80 ? 17.764 3.677 -16.147 1.00 78.19 80 PHE A CA 1
ATOM 634 C C . PHE A 1 80 ? 16.725 3.495 -17.243 1.00 78.19 80 PHE A C 1
ATOM 636 O O . PHE A 1 80 ? 16.533 2.396 -17.772 1.00 78.19 80 PHE A O 1
ATOM 643 N N . CYS A 1 81 ? 16.077 4.595 -17.596 1.00 77.06 81 CYS A N 1
ATOM 644 C CA . CYS A 1 81 ? 15.128 4.653 -18.689 1.00 77.06 81 CYS A CA 1
ATOM 645 C C . CYS A 1 81 ? 15.832 5.076 -19.979 1.00 77.06 81 CYS A C 1
ATOM 647 O O . CYS A 1 81 ? 16.630 6.014 -19.983 1.00 77.06 81 CYS A O 1
ATOM 649 N N . LEU A 1 82 ? 15.508 4.390 -21.071 1.00 75.44 82 LEU A N 1
ATOM 650 C CA . LEU A 1 82 ? 15.958 4.723 -22.410 1.00 75.44 82 LEU A CA 1
ATOM 651 C C . LEU A 1 82 ? 14.731 4.898 -23.323 1.00 75.44 82 LEU A C 1
ATOM 653 O O . LEU A 1 82 ? 14.120 3.899 -23.724 1.00 75.44 82 LEU A O 1
ATOM 657 N N . PRO A 1 83 ? 14.344 6.148 -23.636 1.00 72.19 83 PRO A N 1
ATOM 658 C CA . PRO A 1 83 ? 13.241 6.409 -24.547 1.00 72.19 83 PRO A CA 1
ATOM 659 C C . PRO A 1 83 ? 13.646 6.059 -25.984 1.00 72.19 83 PRO A C 1
ATOM 661 O O . PRO A 1 83 ? 14.717 6.429 -26.467 1.00 72.19 83 PRO A O 1
ATOM 664 N N . CYS A 1 84 ? 12.770 5.341 -26.675 1.00 69.88 84 CYS A N 1
ATOM 665 C CA . CYS A 1 84 ? 12.893 4.998 -28.080 1.00 69.88 84 CYS A CA 1
ATOM 666 C C . CYS A 1 84 ? 12.102 6.013 -28.913 1.00 69.88 84 CYS A C 1
ATOM 668 O O . CYS A 1 84 ? 10.954 6.322 -28.591 1.00 69.88 84 CYS A O 1
ATOM 670 N N . ILE A 1 85 ? 12.722 6.547 -29.969 1.00 62.25 85 ILE A N 1
ATOM 671 C CA . ILE A 1 85 ? 12.112 7.599 -30.802 1.00 62.25 85 ILE A CA 1
ATOM 672 C C . ILE A 1 85 ? 10.966 7.033 -31.668 1.00 62.25 85 ILE A C 1
ATOM 674 O O . ILE A 1 85 ? 9.992 7.734 -31.932 1.00 62.25 85 ILE A O 1
ATOM 678 N N . GLU A 1 86 ? 11.047 5.762 -32.075 1.00 64.31 86 GLU A N 1
ATOM 679 C CA . GLU A 1 86 ? 10.034 5.055 -32.878 1.00 64.31 86 GLU A CA 1
ATOM 680 C C . GLU A 1 86 ? 10.014 3.563 -32.503 1.00 64.31 86 GLU A C 1
ATOM 682 O O . GLU A 1 86 ? 11.068 3.041 -32.136 1.00 64.31 86 GLU A O 1
ATOM 687 N N . ARG A 1 87 ? 8.872 2.853 -32.644 1.00 62.88 87 ARG A N 1
ATOM 688 C CA . ARG A 1 87 ? 8.775 1.373 -32.545 1.00 62.88 87 ARG A CA 1
ATOM 689 C C . ARG A 1 87 ? 9.710 0.693 -33.540 1.00 62.88 87 ARG A C 1
ATOM 691 O O . ARG A 1 87 ? 9.299 0.216 -34.596 1.00 62.88 87 ARG A O 1
ATOM 698 N N . TYR A 1 88 ? 10.980 0.613 -33.181 1.00 59.53 88 TYR A N 1
ATOM 699 C CA . TYR A 1 88 ? 11.969 -0.137 -33.920 1.00 59.53 88 TYR A CA 1
ATOM 700 C C . TYR A 1 88 ? 11.738 -1.626 -33.684 1.00 59.53 88 TYR A C 1
ATOM 702 O O . TYR A 1 88 ? 11.385 -2.055 -32.580 1.00 59.53 88 TYR A O 1
ATOM 710 N N . ASP A 1 89 ? 11.993 -2.438 -34.708 1.00 61.03 89 ASP A N 1
ATOM 711 C CA . ASP A 1 89 ? 12.106 -3.879 -34.525 1.00 61.03 89 ASP A CA 1
ATOM 712 C C . ASP A 1 89 ? 13.423 -4.192 -33.801 1.00 61.03 89 ASP A C 1
ATOM 714 O O . ASP A 1 89 ? 14.467 -4.482 -34.395 1.00 61.03 89 ASP A O 1
ATOM 718 N N . LEU A 1 90 ? 13.372 -4.085 -32.475 1.00 62.12 90 LEU A N 1
ATOM 719 C CA . LEU A 1 90 ? 14.515 -4.294 -31.595 1.00 62.12 90 LEU A CA 1
ATOM 720 C C . LEU A 1 90 ? 14.970 -5.755 -31.547 1.00 62.12 90 LEU A C 1
ATOM 722 O O . LEU A 1 90 ? 16.045 -6.015 -31.010 1.00 62.12 90 LEU A O 1
ATOM 726 N N . THR A 1 91 ? 14.234 -6.698 -32.155 1.00 58.22 91 THR A N 1
ATOM 727 C CA . THR A 1 91 ? 14.678 -8.100 -32.275 1.00 58.22 91 THR A CA 1
ATOM 728 C C . THR A 1 91 ? 15.979 -8.236 -33.072 1.00 58.22 91 THR A C 1
ATOM 730 O O . THR A 1 91 ? 16.705 -9.216 -32.912 1.00 58.22 91 THR A O 1
ATOM 733 N N . ARG A 1 92 ? 16.309 -7.243 -33.912 1.00 53.28 92 ARG A N 1
ATOM 734 C CA . ARG A 1 92 ? 17.577 -7.189 -34.656 1.00 53.28 92 ARG A CA 1
ATOM 735 C C . ARG A 1 92 ? 18.733 -6.578 -33.860 1.00 53.28 92 ARG A C 1
ATOM 737 O O . ARG A 1 92 ? 19.883 -6.814 -34.215 1.00 53.28 92 ARG A O 1
ATOM 744 N N . VAL A 1 93 ? 18.431 -5.800 -32.820 1.00 55.12 93 VAL A N 1
ATOM 745 C CA . VAL A 1 93 ? 19.398 -5.010 -32.036 1.00 55.12 93 VAL A CA 1
ATOM 746 C C . VAL A 1 93 ? 19.768 -5.725 -30.739 1.00 55.12 93 VAL A C 1
ATOM 748 O O . VAL A 1 93 ? 20.939 -5.826 -30.383 1.00 55.12 93 VAL A O 1
ATOM 751 N N . ILE A 1 94 ? 18.770 -6.245 -30.031 1.00 59.31 94 ILE A N 1
ATOM 752 C CA . ILE A 1 94 ? 18.950 -6.958 -28.772 1.00 59.31 94 ILE A CA 1
ATOM 753 C C . ILE A 1 94 ? 19.028 -8.441 -29.125 1.00 59.31 94 ILE A C 1
ATOM 755 O O . ILE A 1 94 ? 18.107 -8.976 -29.731 1.00 59.31 94 ILE A O 1
ATOM 759 N N . GLN A 1 95 ? 20.166 -9.062 -28.803 1.00 56.66 95 GLN A N 1
ATOM 760 C CA . GLN A 1 95 ? 20.552 -10.449 -29.100 1.00 56.66 95 GLN A CA 1
ATOM 761 C C . GLN A 1 95 ? 19.377 -11.430 -29.305 1.00 56.66 95 GLN A C 1
ATOM 763 O O . GLN A 1 95 ? 18.441 -11.457 -28.506 1.00 56.66 95 GLN A O 1
ATOM 768 N N . LYS A 1 96 ? 19.502 -12.325 -30.302 1.00 58.28 96 LYS A N 1
ATOM 769 C CA . LYS A 1 96 ? 18.516 -13.348 -30.742 1.00 58.28 96 LYS A CA 1
ATOM 770 C C . LYS A 1 96 ? 17.987 -14.317 -29.658 1.00 58.28 96 LYS A C 1
ATOM 772 O O . LYS A 1 96 ? 17.249 -15.242 -29.982 1.00 58.28 96 LYS A O 1
ATOM 777 N N . GLU A 1 97 ? 18.369 -14.153 -28.395 1.00 67.69 97 GLU A N 1
ATOM 778 C CA . GLU A 1 97 ? 17.977 -15.012 -27.273 1.00 67.69 97 GLU A CA 1
ATOM 779 C C . GLU A 1 97 ? 16.640 -14.632 -26.615 1.00 67.69 97 GLU A C 1
ATOM 781 O O . GLU A 1 97 ? 16.143 -15.393 -25.783 1.00 67.69 97 GLU A O 1
ATOM 786 N N . PHE A 1 98 ? 16.061 -13.472 -26.944 1.00 71.62 98 PHE A N 1
ATOM 787 C CA . PHE A 1 98 ? 14.851 -12.962 -26.292 1.00 71.62 98 PHE A CA 1
ATOM 788 C C . PHE A 1 98 ? 13.712 -12.721 -27.283 1.00 71.62 98 PHE A C 1
ATOM 790 O O . PHE A 1 98 ? 13.925 -12.224 -28.387 1.00 71.62 98 PHE A O 1
ATOM 797 N N . ILE A 1 99 ? 12.480 -12.995 -26.846 1.00 74.31 99 ILE A N 1
ATOM 798 C CA . ILE A 1 99 ? 11.272 -12.495 -27.516 1.00 74.31 99 ILE A CA 1
ATOM 799 C C . ILE A 1 99 ? 10.903 -11.167 -26.860 1.00 74.31 99 ILE A C 1
ATOM 801 O O . ILE A 1 99 ? 10.740 -11.117 -25.640 1.00 74.31 99 ILE A O 1
ATOM 805 N N . LEU A 1 100 ? 10.774 -10.109 -27.661 1.00 77.12 100 LEU A N 1
ATOM 806 C CA . LEU A 1 100 ? 10.426 -8.765 -27.199 1.00 77.12 100 LEU A CA 1
ATOM 807 C C . LEU A 1 100 ? 8.988 -8.439 -27.581 1.00 77.12 100 LEU A C 1
ATOM 809 O O . LEU A 1 100 ? 8.572 -8.701 -28.710 1.00 77.12 100 LEU A O 1
ATOM 813 N N . LYS A 1 101 ? 8.236 -7.848 -26.654 1.00 80.12 101 LYS A N 1
ATOM 814 C CA . LYS A 1 101 ? 6.891 -7.348 -26.930 1.00 80.12 101 LYS A CA 1
ATOM 815 C C . LYS A 1 101 ? 6.643 -6.056 -26.153 1.00 80.12 101 LYS A C 1
ATOM 817 O O . LYS A 1 101 ? 7.066 -5.929 -25.005 1.00 80.12 101 LYS A O 1
ATOM 822 N N . TRP A 1 102 ? 5.971 -5.117 -26.810 1.00 81.31 102 TRP A N 1
ATOM 823 C CA . TRP A 1 102 ? 5.483 -3.882 -26.205 1.00 81.31 102 TRP A CA 1
ATOM 824 C C . TRP A 1 102 ? 4.221 -4.150 -25.391 1.00 81.31 102 TRP A C 1
ATOM 826 O O . TRP A 1 102 ? 3.351 -4.897 -25.844 1.00 81.31 102 TRP A O 1
ATOM 836 N N . PHE A 1 103 ? 4.147 -3.527 -24.222 1.00 83.94 103 PHE A N 1
ATOM 837 C CA . PHE A 1 103 ? 2.990 -3.556 -23.340 1.00 83.94 103 PHE A CA 1
ATOM 838 C C . PHE A 1 103 ? 2.667 -2.140 -22.885 1.00 83.94 103 PHE A C 1
ATOM 840 O O . PHE A 1 103 ? 3.570 -1.400 -22.488 1.00 83.94 103 PHE A O 1
ATOM 847 N N . GLU A 1 104 ? 1.394 -1.770 -22.928 1.00 84.75 104 GLU A N 1
ATOM 848 C CA . GLU A 1 104 ? 0.914 -0.580 -22.231 1.00 84.75 104 GLU A CA 1
ATOM 849 C C . GLU A 1 104 ? 1.028 -0.793 -20.716 1.00 84.75 104 GLU A C 1
ATOM 851 O O . GLU A 1 104 ? 0.933 -1.920 -20.223 1.00 84.75 104 GLU A O 1
ATOM 856 N N . ILE A 1 105 ? 1.211 0.288 -19.954 1.00 82.75 105 ILE A N 1
ATOM 857 C CA . ILE A 1 105 ? 1.341 0.205 -18.489 1.00 82.75 105 ILE A CA 1
ATOM 858 C C . ILE A 1 105 ? 0.161 -0.523 -17.829 1.00 82.75 105 ILE A C 1
ATOM 860 O O . ILE A 1 105 ? 0.356 -1.271 -16.874 1.00 82.75 105 ILE A O 1
ATOM 864 N N . GLU A 1 106 ? -1.052 -0.341 -18.343 1.00 84.00 106 GLU A N 1
ATOM 865 C CA . GLU A 1 106 ? -2.259 -1.000 -17.830 1.00 84.00 106 GLU A CA 1
ATOM 866 C C . GLU A 1 106 ? -2.220 -2.521 -18.025 1.00 84.00 106 GLU A C 1
ATOM 868 O O . GLU A 1 106 ? -2.698 -3.263 -17.168 1.00 84.00 106 GLU A O 1
ATOM 873 N N . GLU A 1 107 ? -1.601 -3.003 -19.108 1.00 84.38 107 GLU A N 1
ATOM 874 C CA . GLU A 1 107 ? -1.469 -4.438 -19.382 1.00 84.38 107 GLU A CA 1
ATOM 875 C C . GLU A 1 107 ? -0.514 -5.116 -18.389 1.00 84.38 107 GLU A C 1
ATOM 877 O O . GLU A 1 107 ? -0.663 -6.303 -18.111 1.00 84.38 107 GLU A O 1
ATOM 882 N N . ILE A 1 108 ? 0.438 -4.374 -17.804 1.00 84.69 108 ILE A N 1
ATOM 883 C CA . ILE A 1 108 ? 1.396 -4.891 -16.808 1.00 84.69 108 ILE A CA 1
ATOM 884 C C . ILE A 1 108 ? 0.684 -5.408 -15.554 1.00 84.69 108 ILE A C 1
ATOM 886 O O . ILE A 1 108 ? 1.188 -6.315 -14.893 1.00 84.69 108 ILE A O 1
ATOM 890 N N . LEU A 1 109 ? -0.490 -4.860 -15.230 1.00 86.56 109 LEU A N 1
ATOM 891 C CA . LEU A 1 109 ? -1.252 -5.217 -14.032 1.00 86.56 109 LEU A CA 1
ATOM 892 C C . LEU A 1 109 ? -1.671 -6.700 -14.012 1.00 86.56 109 LEU A C 1
ATOM 894 O O . LEU A 1 109 ? -1.815 -7.273 -12.932 1.00 86.56 109 LEU A O 1
ATOM 898 N N . ASP A 1 110 ? -1.806 -7.315 -15.192 1.00 84.00 110 ASP A N 1
ATOM 899 C CA . ASP A 1 110 ? -2.320 -8.677 -15.395 1.00 84.00 110 ASP A CA 1
ATOM 900 C C . ASP A 1 110 ? -1.245 -9.732 -15.671 1.00 84.00 110 ASP A C 1
ATOM 902 O O . ASP A 1 110 ? -1.544 -10.921 -15.811 1.00 84.00 110 ASP A O 1
ATOM 906 N N . ILE A 1 111 ? 0.009 -9.316 -15.808 1.00 83.69 111 ILE A N 1
ATOM 907 C CA . ILE A 1 111 ? 1.082 -10.183 -16.288 1.00 83.69 111 ILE A CA 1
ATOM 908 C C . ILE A 1 111 ? 1.925 -10.625 -15.110 1.00 83.69 111 ILE A C 1
ATOM 910 O O . ILE A 1 111 ? 2.483 -9.768 -14.449 1.00 83.69 111 ILE A O 1
ATOM 914 N N . ASP A 1 112 ? 2.103 -11.932 -14.910 1.00 81.69 112 ASP A N 1
ATOM 915 C CA . ASP A 1 112 ? 2.954 -12.476 -13.845 1.00 81.69 112 ASP A CA 1
ATOM 916 C C . ASP A 1 112 ? 4.438 -12.100 -14.041 1.00 81.69 112 ASP A C 1
ATOM 918 O O . ASP A 1 112 ? 5.189 -12.723 -14.798 1.00 81.69 112 ASP A O 1
ATOM 922 N N . LEU A 1 113 ? 4.835 -11.011 -13.388 1.00 80.75 113 LEU A N 1
ATOM 923 C CA . LEU A 1 113 ? 6.181 -10.462 -13.348 1.00 80.75 113 LEU A CA 1
ATOM 924 C C . LEU A 1 113 ? 6.795 -10.606 -11.954 1.00 80.75 113 LEU A C 1
ATOM 926 O O . LEU A 1 113 ? 6.119 -10.794 -10.942 1.00 80.75 113 LEU A O 1
ATOM 930 N N . SER A 1 114 ? 8.118 -10.454 -11.877 1.00 78.88 114 SER A N 1
ATOM 931 C CA . SER A 1 114 ? 8.810 -10.469 -10.590 1.00 78.88 114 SER A CA 1
ATOM 932 C C . SER A 1 114 ? 8.313 -9.349 -9.666 1.00 78.88 114 SER A C 1
ATOM 934 O O . SER A 1 114 ? 7.997 -8.243 -10.108 1.00 78.88 114 SER A O 1
ATOM 936 N N . SER A 1 115 ? 8.306 -9.604 -8.351 1.00 77.12 115 SER A N 1
ATOM 937 C CA . SER A 1 115 ? 7.823 -8.633 -7.349 1.00 77.12 115 SER A CA 1
ATOM 938 C C . SER A 1 115 ? 8.516 -7.267 -7.416 1.00 77.12 115 SER A C 1
ATOM 940 O O . SER A 1 115 ? 7.918 -6.253 -7.061 1.00 77.12 115 SER A O 1
ATOM 942 N N . THR A 1 116 ? 9.749 -7.231 -7.924 1.00 76.25 116 THR A N 1
ATOM 943 C CA . THR A 1 116 ? 10.489 -6.013 -8.250 1.00 76.25 116 THR A CA 1
ATOM 944 C C . THR A 1 116 ? 9.691 -5.052 -9.131 1.00 76.25 116 THR A C 1
ATOM 946 O O . THR A 1 116 ? 9.727 -3.852 -8.878 1.00 76.25 116 THR A O 1
ATOM 949 N N . VAL A 1 117 ? 8.948 -5.545 -10.126 1.00 78.88 117 VAL A N 1
ATOM 950 C CA . VAL A 1 117 ? 8.113 -4.693 -10.987 1.00 78.88 117 VAL A CA 1
ATOM 951 C C . VAL A 1 117 ? 7.054 -3.991 -10.162 1.00 78.88 117 VAL A C 1
ATOM 953 O O . VAL A 1 117 ? 7.000 -2.767 -10.129 1.00 78.88 117 VAL A O 1
ATOM 956 N N . TYR A 1 118 ? 6.244 -4.766 -9.446 1.00 84.12 118 TYR A N 1
ATOM 957 C CA . TYR A 1 118 ? 5.097 -4.226 -8.725 1.00 84.12 118 TYR A CA 1
ATOM 958 C C . TYR A 1 118 ? 5.511 -3.301 -7.586 1.00 84.12 118 TYR A C 1
ATOM 960 O O . TYR A 1 118 ? 4.851 -2.298 -7.344 1.00 84.12 118 TYR A O 1
ATOM 968 N N . ARG A 1 119 ? 6.638 -3.589 -6.922 1.00 84.38 119 ARG A N 1
ATOM 969 C CA . ARG A 1 119 ? 7.200 -2.724 -5.873 1.00 84.38 119 ARG A CA 1
ATOM 970 C C . ARG A 1 119 ? 7.688 -1.371 -6.398 1.00 84.38 119 ARG A C 1
ATOM 972 O O . ARG A 1 119 ? 7.788 -0.442 -5.608 1.00 84.38 119 ARG A O 1
ATOM 979 N N . ASN A 1 120 ? 7.979 -1.262 -7.694 1.00 82.38 120 ASN A N 1
ATOM 980 C CA . ASN A 1 120 ? 8.432 -0.030 -8.345 1.00 82.38 120 ASN A CA 1
ATOM 981 C C . ASN A 1 120 ? 7.432 0.464 -9.400 1.00 82.38 120 ASN A C 1
ATOM 983 O O . ASN A 1 120 ? 7.778 1.273 -10.261 1.00 82.38 120 ASN A O 1
ATOM 987 N N . PHE A 1 121 ? 6.182 -0.003 -9.339 1.00 87.19 121 PHE A N 1
ATOM 988 C CA . PHE A 1 121 ? 5.172 0.321 -10.339 1.00 87.19 121 PHE A CA 1
ATOM 989 C C . PHE A 1 121 ? 4.910 1.829 -10.421 1.00 87.19 121 PHE A C 1
ATOM 991 O O . PHE A 1 121 ? 4.766 2.365 -11.514 1.00 87.19 121 PHE A O 1
ATOM 998 N N . SER A 1 122 ? 4.949 2.551 -9.295 1.00 86.12 122 SER A N 1
ATOM 999 C CA . SER A 1 122 ? 4.786 4.007 -9.326 1.00 86.12 122 SER A CA 1
ATOM 1000 C C . SER A 1 122 ? 5.910 4.725 -10.073 1.00 86.12 122 SER A C 1
ATOM 1002 O O . SER A 1 122 ? 5.648 5.725 -10.736 1.00 86.12 122 SER A O 1
ATOM 1004 N N . ALA A 1 123 ? 7.143 4.214 -10.012 1.00 83.19 123 ALA A N 1
ATOM 1005 C CA . ALA A 1 123 ? 8.252 4.746 -10.794 1.00 83.19 123 ALA A CA 1
ATOM 1006 C C . ALA A 1 123 ? 8.025 4.494 -12.290 1.00 83.19 123 ALA A C 1
ATOM 1008 O O . ALA A 1 123 ? 8.165 5.419 -13.079 1.00 83.19 123 ALA A O 1
ATOM 1009 N N . LEU A 1 124 ? 7.587 3.287 -12.673 1.00 81.06 124 LEU A N 1
ATOM 1010 C CA . LEU A 1 124 ? 7.237 2.968 -14.064 1.00 81.06 124 LEU A CA 1
ATOM 1011 C C . LEU A 1 124 ? 6.144 3.886 -14.614 1.00 81.06 124 LEU A C 1
ATOM 1013 O O . LEU A 1 124 ? 6.308 4.446 -15.694 1.00 81.06 124 LEU A O 1
ATOM 1017 N N . VAL A 1 125 ? 5.066 4.088 -13.851 1.00 85.06 125 VAL A N 1
ATOM 1018 C CA . VAL A 1 125 ? 3.989 5.011 -14.230 1.00 85.06 125 VAL A CA 1
ATOM 1019 C C . VAL A 1 125 ? 4.536 6.430 -14.384 1.00 85.06 125 VAL A C 1
ATOM 1021 O O . VAL A 1 125 ? 4.265 7.074 -15.386 1.00 85.06 125 VAL A O 1
ATOM 1024 N N . ARG A 1 126 ? 5.360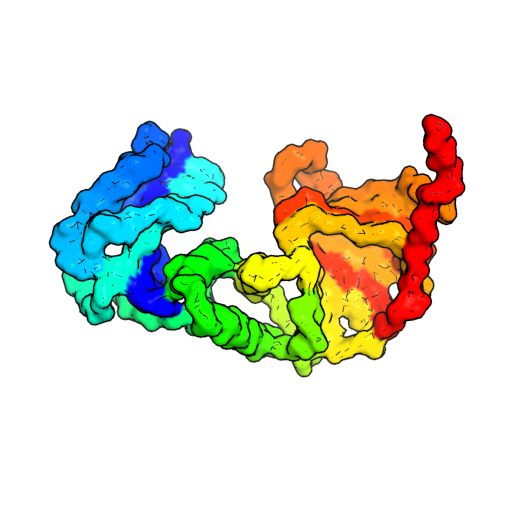 6.915 -13.445 1.00 81.56 126 ARG A N 1
ATOM 1025 C CA . ARG A 1 126 ? 5.967 8.256 -13.533 1.00 81.56 126 ARG A CA 1
ATOM 1026 C C . ARG A 1 126 ? 6.882 8.435 -14.743 1.00 81.56 126 ARG A C 1
ATOM 1028 O O . ARG A 1 126 ? 6.990 9.551 -15.229 1.00 81.56 126 ARG A O 1
ATOM 1035 N N . LEU A 1 127 ? 7.528 7.373 -15.223 1.00 76.75 127 LEU A N 1
ATOM 1036 C CA . LEU A 1 127 ? 8.397 7.449 -16.398 1.00 76.75 127 LEU A CA 1
ATOM 1037 C C . LEU A 1 127 ? 7.623 7.607 -17.708 1.00 76.75 127 LEU A C 1
ATOM 1039 O O . LEU A 1 127 ? 8.127 8.239 -18.630 1.00 76.75 127 LEU A O 1
ATOM 1043 N N . VAL A 1 128 ? 6.424 7.029 -17.801 1.00 75.06 128 VAL A N 1
ATOM 1044 C CA . VAL A 1 128 ? 5.550 7.210 -18.973 1.00 75.06 128 VAL A CA 1
ATOM 1045 C C . VAL A 1 128 ? 4.642 8.436 -18.854 1.00 75.06 128 VAL A C 1
ATOM 1047 O O . VAL A 1 128 ? 3.969 8.830 -19.808 1.00 75.06 128 VAL A O 1
ATOM 1050 N N . TRP A 1 129 ? 4.576 9.013 -17.658 1.00 75.25 129 TRP A N 1
ATOM 1051 C CA . TRP A 1 129 ? 3.722 10.137 -17.327 1.00 75.25 129 TRP A CA 1
ATOM 1052 C C . TRP A 1 129 ? 4.391 11.447 -17.779 1.00 75.25 129 TRP A C 1
ATOM 1054 O O . TRP A 1 129 ? 5.422 11.854 -17.254 1.00 75.25 129 TRP A O 1
ATOM 1064 N N . ASN A 1 130 ? 3.752 12.149 -18.724 1.00 64.38 130 ASN A N 1
ATOM 1065 C CA . ASN A 1 130 ? 4.262 13.385 -19.336 1.00 64.38 130 ASN A CA 1
ATOM 1066 C C . ASN A 1 130 ? 3.701 14.712 -18.755 1.00 64.38 130 ASN A C 1
ATOM 1068 O O . ASN A 1 130 ? 3.975 15.773 -19.313 1.00 64.38 130 ASN A O 1
ATOM 1072 N N . GLY A 1 131 ? 2.922 14.702 -17.666 1.00 59.28 131 GLY A N 1
ATOM 1073 C CA . GLY A 1 131 ? 2.449 15.909 -16.963 1.00 59.28 131 GLY A CA 1
ATOM 1074 C C . GLY A 1 131 ? 1.294 16.692 -17.625 1.00 59.28 131 GLY A C 1
ATOM 1075 O O . GLY A 1 131 ? 1.181 17.895 -17.399 1.00 59.28 131 GLY A O 1
ATOM 1076 N N . THR A 1 132 ? 0.461 16.064 -18.464 1.00 55.47 132 THR A N 1
ATOM 1077 C CA . THR A 1 132 ? -0.630 16.701 -19.233 1.00 55.47 132 THR A CA 1
ATOM 1078 C C . THR A 1 132 ? -2.055 16.393 -18.719 1.00 55.47 132 THR A C 1
ATOM 1080 O O . THR A 1 132 ? -2.279 15.535 -17.882 1.00 55.47 132 THR A O 1
ATOM 1083 N N . ALA A 1 133 ? -3.101 17.032 -19.256 1.00 51.22 133 ALA A N 1
ATOM 1084 C CA . ALA A 1 133 ? -4.493 16.712 -18.880 1.00 51.22 133 ALA A CA 1
ATOM 1085 C C . ALA A 1 133 ? -4.902 15.233 -19.123 1.00 51.22 133 ALA A C 1
ATOM 1087 O O . ALA A 1 133 ? -5.829 14.746 -18.477 1.00 51.22 133 ALA A O 1
ATOM 1088 N N . ASN A 1 134 ? -4.188 14.504 -19.993 1.00 57.00 134 ASN A N 1
ATOM 1089 C CA . ASN A 1 134 ? -4.353 13.056 -20.191 1.00 57.00 134 ASN A CA 1
ATOM 1090 C C . ASN A 1 134 ? -3.937 12.214 -18.965 1.00 57.00 134 ASN A C 1
ATOM 1092 O O . ASN A 1 134 ? -4.213 11.018 -18.922 1.00 57.00 134 ASN A O 1
ATOM 1096 N N . ASP A 1 135 ? -3.293 12.806 -17.961 1.00 61.84 135 ASP A N 1
ATOM 1097 C CA . ASP A 1 135 ? -2.731 12.072 -16.825 1.00 61.84 135 ASP A CA 1
ATOM 1098 C C . ASP A 1 135 ? -3.792 11.578 -15.837 1.00 61.84 135 ASP A C 1
ATOM 1100 O O . ASP A 1 135 ? -3.667 10.485 -15.282 1.00 61.84 135 ASP A O 1
ATOM 1104 N N . PHE A 1 136 ? -4.864 12.355 -15.637 1.00 67.62 136 PHE A N 1
ATOM 1105 C CA . PHE A 1 136 ? -6.003 11.907 -14.830 1.00 67.62 136 PHE A CA 1
ATOM 1106 C C . PHE A 1 136 ? -6.654 10.678 -15.468 1.00 67.62 136 PHE A C 1
ATOM 1108 O O . PHE A 1 136 ? -6.952 9.713 -14.770 1.00 67.62 136 PHE A O 1
ATOM 1115 N N . HIS A 1 137 ? -6.753 10.663 -16.801 1.00 80.44 137 HIS A N 1
ATOM 1116 C CA . HIS A 1 137 ? -7.306 9.538 -17.547 1.00 80.44 137 HIS A CA 1
ATOM 1117 C C . HIS A 1 137 ? -6.479 8.257 -17.357 1.00 80.44 137 HIS A C 1
ATOM 1119 O O . HIS A 1 137 ? -7.055 7.209 -17.087 1.00 80.44 137 HIS A O 1
ATOM 1125 N N . MET A 1 138 ? -5.142 8.330 -17.408 1.00 82.38 138 MET A N 1
ATOM 1126 C CA . MET A 1 138 ? -4.283 7.154 -17.193 1.00 82.38 138 MET A CA 1
ATOM 1127 C C . MET A 1 138 ? -4.443 6.569 -15.783 1.00 82.38 138 MET A C 1
ATOM 1129 O O . MET A 1 138 ? -4.581 5.357 -15.618 1.00 82.38 138 MET A O 1
ATOM 1133 N N . LEU A 1 139 ? -4.447 7.411 -14.743 1.00 86.94 139 LEU A N 1
ATOM 1134 C CA . LEU A 1 139 ? -4.639 6.923 -13.375 1.00 86.94 139 LEU A CA 1
ATOM 1135 C C . LEU A 1 139 ? -6.042 6.345 -13.158 1.00 86.94 139 LEU A C 1
ATOM 1137 O O . LEU A 1 139 ? -6.194 5.419 -12.357 1.00 86.94 139 LEU A O 1
ATOM 1141 N N . ASP A 1 140 ? -7.057 6.887 -13.829 1.00 89.25 140 ASP A N 1
ATOM 1142 C CA . ASP A 1 140 ? -8.429 6.377 -13.783 1.00 89.25 140 ASP A CA 1
ATOM 1143 C C . ASP A 1 140 ? -8.549 5.034 -14.525 1.00 89.25 140 ASP A C 1
ATOM 1145 O O . ASP A 1 140 ? -9.213 4.123 -14.033 1.00 89.25 140 ASP A O 1
ATOM 1149 N N . GLN A 1 141 ? -7.835 4.847 -15.641 1.00 89.06 141 GLN A N 1
ATOM 1150 C CA . GLN A 1 141 ? -7.736 3.554 -16.330 1.00 89.06 141 GLN A CA 1
ATOM 1151 C C . GLN A 1 141 ? -7.035 2.499 -15.467 1.00 89.06 141 GLN A C 1
ATOM 1153 O O . GLN A 1 141 ? -7.542 1.385 -15.326 1.00 89.06 141 GLN A O 1
ATOM 1158 N N . ILE A 1 142 ? -5.911 2.857 -14.833 1.00 90.69 142 ILE A N 1
ATOM 1159 C CA . ILE A 1 142 ? -5.215 1.985 -13.876 1.00 90.69 142 ILE A CA 1
ATOM 1160 C C . ILE A 1 142 ? -6.144 1.630 -12.710 1.00 90.69 142 ILE A C 1
ATOM 1162 O O . ILE A 1 142 ? -6.209 0.464 -12.330 1.00 90.69 142 ILE A O 1
ATOM 1166 N N . GLU A 1 143 ? -6.881 2.600 -12.153 1.00 93.19 143 GLU A N 1
ATOM 1167 C CA . GLU A 1 143 ? -7.854 2.346 -11.083 1.00 93.19 143 GLU A CA 1
ATOM 1168 C C . GLU A 1 143 ? -8.939 1.369 -11.544 1.00 93.19 143 GLU A C 1
ATOM 1170 O O . GLU A 1 143 ? -9.163 0.362 -10.877 1.00 93.19 143 GLU A O 1
ATOM 1175 N N . SER A 1 144 ? -9.570 1.625 -12.694 1.00 92.94 144 SER A N 1
ATOM 1176 C CA . SER A 1 144 ? -10.606 0.752 -13.254 1.00 92.94 144 SER A CA 1
ATOM 1177 C C . SER A 1 144 ? -10.083 -0.668 -13.441 1.00 92.94 144 SER A C 1
ATOM 1179 O O . SER A 1 144 ? -10.725 -1.625 -13.014 1.00 92.94 144 SER A O 1
ATOM 1181 N N . ARG A 1 145 ? -8.881 -0.816 -14.011 1.00 92.31 145 ARG A N 1
ATOM 1182 C CA . ARG A 1 145 ? -8.277 -2.130 -14.225 1.00 92.31 145 ARG A CA 1
ATOM 1183 C C . ARG A 1 145 ? -7.945 -2.821 -12.906 1.00 92.31 145 ARG A C 1
ATOM 1185 O O . ARG A 1 145 ? -8.233 -4.004 -12.760 1.00 92.31 145 ARG A O 1
ATOM 1192 N N . LEU A 1 146 ? -7.400 -2.097 -11.925 1.00 92.44 146 LEU A N 1
ATOM 1193 C CA . LEU A 1 146 ? -7.157 -2.629 -10.583 1.00 92.44 146 LEU A CA 1
ATOM 1194 C C . LEU A 1 146 ? -8.457 -3.083 -9.914 1.00 92.44 146 LEU A C 1
ATOM 1196 O O . LEU A 1 146 ? -8.466 -4.141 -9.290 1.00 92.44 146 LEU A O 1
ATOM 1200 N N . LEU A 1 147 ? -9.547 -2.327 -10.032 1.00 93.50 147 LEU A N 1
ATOM 1201 C CA . LEU A 1 147 ? -10.843 -2.729 -9.490 1.00 93.50 147 LEU A CA 1
ATOM 1202 C C . LEU A 1 147 ? -11.322 -4.038 -10.131 1.00 93.50 147 LEU A C 1
ATOM 1204 O O . LEU A 1 147 ? -11.635 -4.983 -9.407 1.00 93.50 147 LEU A O 1
ATOM 1208 N N . ASP A 1 148 ? -11.281 -4.132 -11.459 1.00 92.12 148 ASP A N 1
ATOM 1209 C CA . ASP A 1 148 ? -11.747 -5.305 -12.203 1.00 92.12 148 ASP A CA 1
ATOM 1210 C C . ASP A 1 148 ? -10.961 -6.575 -11.842 1.00 92.12 148 ASP A C 1
ATOM 1212 O O . ASP A 1 148 ? -11.542 -7.598 -11.467 1.00 92.12 148 ASP A O 1
ATOM 1216 N N . ILE A 1 149 ? -9.627 -6.515 -11.895 1.00 89.19 149 ILE A N 1
ATOM 1217 C CA . ILE A 1 149 ? -8.763 -7.696 -11.715 1.00 89.19 149 ILE A CA 1
ATOM 1218 C C . ILE A 1 149 ? -8.770 -8.189 -10.263 1.00 89.19 149 ILE A C 1
ATOM 1220 O O . ILE A 1 149 ? -8.553 -9.371 -9.996 1.00 89.19 149 ILE A O 1
ATOM 1224 N N . ASN A 1 150 ? -9.041 -7.285 -9.315 1.00 90.25 150 ASN A N 1
ATOM 1225 C CA . ASN A 1 150 ? -9.133 -7.592 -7.891 1.00 90.25 150 ASN A CA 1
ATOM 1226 C C . ASN A 1 150 ? -10.577 -7.834 -7.423 1.00 90.25 150 ASN A C 1
ATOM 1228 O O . ASN A 1 150 ? -10.787 -8.077 -6.235 1.00 90.25 150 ASN A O 1
ATOM 1232 N N . ARG A 1 151 ? -11.569 -7.777 -8.326 1.00 93.25 151 ARG A N 1
ATOM 1233 C CA . ARG A 1 151 ? -13.002 -7.907 -8.009 1.00 93.25 151 ARG A CA 1
ATOM 1234 C C . ARG A 1 151 ? -13.440 -6.938 -6.913 1.00 93.25 151 ARG A C 1
ATOM 1236 O O . ARG A 1 151 ? -14.122 -7.315 -5.954 1.00 93.25 151 ARG A O 1
ATOM 1243 N N . LEU A 1 152 ? -13.021 -5.686 -7.040 1.00 94.88 152 LEU A N 1
ATOM 1244 C CA . LEU A 1 152 ? -13.320 -4.611 -6.106 1.00 94.88 152 LEU A CA 1
ATOM 1245 C C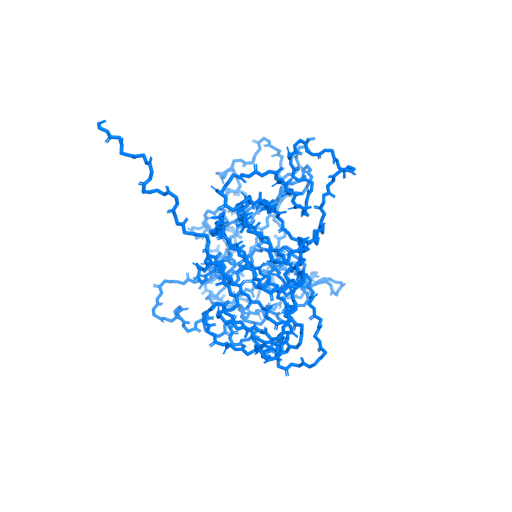 . LEU A 1 152 ? -14.315 -3.616 -6.709 1.00 94.88 152 LEU A C 1
ATOM 1247 O O . LEU A 1 152 ? -14.446 -3.469 -7.917 1.00 94.88 152 LEU A O 1
ATOM 1251 N N . SER A 1 153 ? -14.990 -2.888 -5.832 1.00 95.75 153 SER A N 1
ATOM 1252 C CA . SER A 1 153 ? -15.870 -1.772 -6.149 1.00 95.75 153 SER A CA 1
ATOM 1253 C C . SER A 1 153 ? -15.480 -0.569 -5.301 1.00 95.75 153 SER A C 1
ATOM 1255 O O . SER A 1 153 ? -15.161 -0.696 -4.116 1.00 95.75 153 SER A O 1
ATOM 1257 N N . LYS A 1 154 ? -15.495 0.616 -5.906 1.00 96.12 154 LYS A N 1
ATOM 1258 C CA . LYS A 1 154 ? -15.133 1.865 -5.235 1.00 96.12 154 LYS A CA 1
ATOM 1259 C C . LYS A 1 154 ? -16.308 2.390 -4.404 1.00 96.12 154 LYS A C 1
ATOM 1261 O O . LYS A 1 154 ? -17.350 2.724 -4.958 1.00 96.12 154 LYS A O 1
ATOM 1266 N N . LYS A 1 155 ? -16.139 2.503 -3.078 1.00 96.00 155 LYS A N 1
ATOM 1267 C CA . LYS A 1 155 ? -17.078 3.236 -2.198 1.00 96.00 155 LYS A CA 1
ATOM 1268 C C . LYS A 1 155 ? -16.806 4.736 -2.269 1.00 96.00 155 LYS A C 1
ATOM 1270 O O . LYS A 1 155 ? -17.726 5.542 -2.337 1.00 96.00 155 LYS A O 1
ATOM 1275 N N . ASN A 1 156 ? -15.529 5.098 -2.181 1.00 95.56 156 ASN A N 1
ATOM 1276 C CA . ASN A 1 156 ? -15.000 6.454 -2.305 1.00 95.56 156 ASN A CA 1
ATOM 1277 C C . ASN A 1 156 ? -13.497 6.378 -2.627 1.00 95.56 156 ASN A C 1
ATOM 1279 O O . ASN A 1 156 ? -12.940 5.285 -2.708 1.00 95.56 156 ASN A O 1
ATOM 1283 N N . GLU A 1 157 ? -12.827 7.525 -2.749 1.00 94.06 157 GLU A N 1
ATOM 1284 C CA . GLU A 1 157 ? -11.391 7.619 -3.073 1.00 94.06 157 GLU A CA 1
ATOM 1285 C C . GLU A 1 157 ? -10.457 6.812 -2.156 1.00 94.06 157 GLU A C 1
ATOM 1287 O O . GLU A 1 157 ? -9.335 6.508 -2.541 1.00 94.06 157 GLU A O 1
ATOM 1292 N N . ARG A 1 158 ? -10.880 6.471 -0.933 1.00 95.88 158 ARG A N 1
ATOM 1293 C CA . AR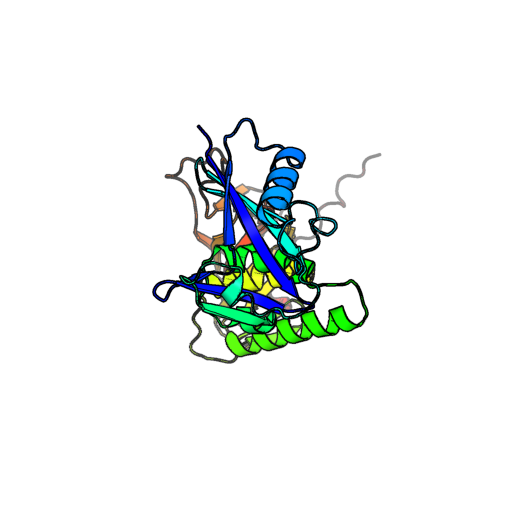G A 1 158 ? -10.037 5.805 0.073 1.00 95.88 158 ARG A CA 1
ATOM 1294 C C . ARG A 1 158 ? -10.523 4.424 0.487 1.00 95.88 158 ARG A C 1
ATOM 1296 O O . ARG A 1 158 ? -9.855 3.791 1.301 1.00 95.88 158 ARG A O 1
ATOM 1303 N N . VAL A 1 159 ? -11.691 3.985 0.025 1.00 96.44 159 VAL A N 1
ATOM 1304 C CA . VAL A 1 159 ? -12.328 2.755 0.511 1.00 96.44 159 VAL A CA 1
ATOM 1305 C C . VAL A 1 159 ? -12.909 1.981 -0.654 1.00 96.44 159 VAL A C 1
ATOM 1307 O O . VAL A 1 159 ? -13.847 2.449 -1.303 1.00 96.44 159 VAL A O 1
ATOM 1310 N N . PHE A 1 160 ? -12.383 0.781 -0.879 1.00 96.81 160 PHE A N 1
ATOM 1311 C CA . PHE A 1 160 ? -12.905 -0.175 -1.851 1.00 96.81 160 PHE A CA 1
ATOM 1312 C C . PHE A 1 160 ? -13.485 -1.393 -1.127 1.00 96.81 160 PHE A C 1
ATOM 1314 O O . PHE A 1 160 ? -12.932 -1.833 -0.122 1.00 96.81 160 PHE A O 1
ATOM 1321 N N . TYR A 1 161 ? -14.575 -1.953 -1.645 1.00 96.94 161 TYR A N 1
ATOM 1322 C CA . TYR A 1 161 ? -15.155 -3.214 -1.181 1.00 96.94 161 TYR A CA 1
ATOM 1323 C C . TYR A 1 161 ? -14.891 -4.322 -2.176 1.00 96.94 161 TYR A C 1
ATOM 1325 O O . TYR A 1 161 ? -14.960 -4.091 -3.380 1.00 96.94 161 TYR A O 1
ATOM 1333 N N . THR A 1 162 ? -14.703 -5.543 -1.692 1.00 95.50 162 THR A N 1
ATOM 1334 C CA . THR A 1 162 ? -14.857 -6.706 -2.560 1.00 95.50 162 THR A CA 1
ATOM 1335 C C . THR A 1 162 ? -16.293 -6.824 -3.078 1.00 95.50 162 THR A C 1
ATOM 1337 O O . THR A 1 162 ? -17.263 -6.498 -2.391 1.00 95.50 162 THR A O 1
ATOM 1340 N N . THR A 1 163 ? -16.415 -7.296 -4.312 1.00 92.88 163 THR A N 1
ATOM 1341 C CA . THR A 1 163 ? -17.686 -7.650 -4.958 1.00 92.88 163 THR A CA 1
ATOM 1342 C C . THR A 1 163 ? -18.015 -9.138 -4.810 1.00 92.88 163 THR A C 1
ATOM 1344 O O . THR A 1 163 ? -19.154 -9.543 -5.042 1.00 92.88 163 THR A O 1
ATOM 1347 N N . ASP A 1 164 ? -17.056 -9.937 -4.332 1.00 88.38 164 ASP A N 1
ATOM 1348 C CA . ASP A 1 164 ? -17.132 -11.391 -4.270 1.00 88.38 164 ASP A CA 1
ATOM 1349 C C . ASP A 1 164 ? -17.169 -11.916 -2.833 1.00 88.38 164 ASP A C 1
ATOM 1351 O O . ASP A 1 164 ? -16.642 -11.319 -1.900 1.00 88.38 164 ASP A O 1
ATOM 1355 N N . LYS A 1 165 ? -17.762 -13.102 -2.653 1.00 83.56 165 LYS A N 1
ATOM 1356 C CA . LYS A 1 165 ? -17.737 -13.820 -1.364 1.00 83.56 165 LYS A CA 1
ATOM 1357 C C . LYS A 1 165 ? -16.429 -14.573 -1.118 1.00 83.56 165 LYS A C 1
ATOM 1359 O O . LYS A 1 165 ? -16.112 -14.881 0.024 1.00 83.56 165 LYS A O 1
ATOM 1364 N N . PHE A 1 166 ? -15.712 -14.910 -2.187 1.00 85.50 166 PHE A N 1
ATOM 1365 C CA . PHE A 1 166 ? -14.438 -15.616 -2.134 1.00 85.50 166 PHE A CA 1
ATOM 1366 C C . PHE A 1 166 ? -13.375 -14.707 -2.725 1.00 85.50 166 PHE A C 1
ATOM 1368 O O . PHE A 1 166 ? -13.346 -14.483 -3.933 1.00 85.50 166 PHE A O 1
ATOM 1375 N N . ILE A 1 167 ? -12.513 -14.184 -1.864 1.00 87.25 167 ILE A N 1
ATOM 1376 C CA . ILE A 1 167 ? -11.479 -13.235 -2.246 1.00 87.25 167 ILE A CA 1
ATOM 1377 C C . ILE A 1 167 ? -10.148 -13.710 -1.672 1.00 87.25 167 ILE A C 1
ATOM 1379 O O . ILE A 1 167 ? -10.034 -14.048 -0.496 1.00 87.25 167 ILE A O 1
ATOM 1383 N N . GLY A 1 168 ? -9.146 -13.784 -2.540 1.00 87.44 168 GLY A N 1
ATOM 1384 C CA . GLY A 1 168 ? -7.755 -13.965 -2.157 1.00 87.44 168 GLY A CA 1
ATOM 1385 C C . GLY A 1 168 ? -6.997 -12.691 -2.489 1.00 87.44 168 GLY A C 1
ATOM 1386 O O . GLY A 1 168 ? -7.309 -12.032 -3.481 1.00 87.44 168 GLY A O 1
ATOM 1387 N N . ILE A 1 169 ? -6.006 -12.356 -1.669 1.00 89.12 169 ILE A N 1
ATOM 1388 C CA . ILE A 1 169 ? -5.078 -11.273 -1.970 1.00 89.12 169 ILE A CA 1
ATOM 1389 C C . ILE A 1 169 ? -3.647 -11.803 -1.969 1.00 89.12 169 ILE A C 1
ATOM 1391 O O . ILE A 1 169 ? -3.184 -12.427 -1.017 1.00 89.12 169 ILE A O 1
ATOM 1395 N N . SER A 1 170 ? -2.962 -11.588 -3.080 1.00 90.25 170 SER A N 1
ATOM 1396 C CA . SER A 1 170 ? -1.579 -11.975 -3.314 1.00 90.25 170 SER A CA 1
ATOM 1397 C C . SER A 1 170 ? -0.631 -10.809 -3.041 1.00 90.25 170 SER A C 1
ATOM 1399 O O . SER A 1 170 ? -1.021 -9.640 -3.046 1.00 90.25 170 SER A O 1
ATOM 1401 N N . ASN A 1 171 ? 0.655 -11.119 -2.881 1.00 87.12 171 ASN A N 1
ATOM 1402 C CA . ASN A 1 171 ? 1.694 -10.098 -2.738 1.00 87.12 171 ASN A CA 1
ATOM 1403 C C . ASN A 1 171 ? 1.745 -9.141 -3.940 1.00 87.12 171 ASN A C 1
ATOM 1405 O O . ASN A 1 171 ? 1.946 -7.945 -3.749 1.00 87.12 171 ASN A O 1
ATOM 1409 N N . GLN A 1 172 ? 1.522 -9.642 -5.163 1.00 88.19 172 GLN A N 1
ATOM 1410 C CA . GLN A 1 172 ? 1.421 -8.806 -6.365 1.00 88.19 172 GLN A CA 1
ATOM 1411 C C . GLN A 1 172 ? 0.338 -7.738 -6.198 1.00 88.19 172 GLN A C 1
ATOM 1413 O O . GLN A 1 172 ? 0.612 -6.555 -6.385 1.00 88.19 172 GLN A O 1
ATOM 1418 N N . GLN A 1 173 ? -0.867 -8.149 -5.796 1.00 90.62 173 GLN A N 1
ATOM 1419 C CA . GLN A 1 173 ? -2.000 -7.241 -5.622 1.00 90.62 173 GLN A CA 1
ATOM 1420 C C . GLN A 1 173 ? -1.719 -6.208 -4.522 1.00 90.62 173 GLN A C 1
ATOM 1422 O O . GLN A 1 173 ? -2.002 -5.027 -4.709 1.00 90.62 173 GLN A O 1
ATOM 1427 N N . ILE A 1 174 ? -1.088 -6.617 -3.414 1.00 91.75 174 ILE A N 1
ATOM 1428 C CA . ILE A 1 174 ? -0.690 -5.700 -2.334 1.00 91.75 174 ILE A CA 1
ATOM 1429 C C . ILE A 1 174 ? 0.323 -4.660 -2.828 1.00 91.75 174 ILE A C 1
ATOM 1431 O O . ILE A 1 174 ? 0.146 -3.473 -2.557 1.00 91.75 174 ILE A O 1
ATOM 1435 N N . PHE A 1 175 ? 1.367 -5.066 -3.561 1.00 90.62 175 PHE A N 1
ATOM 1436 C CA . PHE A 1 175 ? 2.372 -4.126 -4.071 1.00 90.62 175 PHE A CA 1
ATOM 1437 C C . PHE A 1 175 ? 1.794 -3.173 -5.115 1.00 90.62 175 PHE A C 1
ATOM 1439 O O . PHE A 1 175 ? 2.036 -1.971 -5.027 1.00 90.62 175 PHE A O 1
ATOM 1446 N N . LEU A 1 176 ? 0.982 -3.683 -6.043 1.00 91.50 176 LEU A N 1
ATOM 1447 C CA . LEU A 1 176 ? 0.286 -2.850 -7.022 1.00 91.50 176 LEU A CA 1
ATOM 1448 C C . LEU A 1 176 ? -0.612 -1.818 -6.335 1.00 91.50 176 LEU A C 1
ATOM 1450 O O . LEU A 1 176 ? -0.530 -0.634 -6.651 1.00 91.50 176 LEU A O 1
ATOM 1454 N N . MET A 1 177 ? -1.410 -2.237 -5.347 1.00 92.31 177 MET A N 1
ATOM 1455 C CA . MET A 1 177 ? -2.287 -1.318 -4.623 1.00 92.31 177 MET A CA 1
ATOM 1456 C C . MET A 1 177 ? -1.491 -0.287 -3.821 1.00 92.31 177 MET A C 1
ATOM 1458 O O . MET A 1 177 ? -1.803 0.898 -3.862 1.00 92.31 177 MET A O 1
ATOM 1462 N N . LYS A 1 178 ? -0.427 -0.705 -3.126 1.00 92.69 178 LYS A N 1
ATOM 1463 C CA . LYS A 1 178 ? 0.477 0.198 -2.401 1.00 92.69 178 LYS A CA 1
ATOM 1464 C C . LYS A 1 178 ? 1.014 1.301 -3.315 1.00 92.69 178 LYS A C 1
ATOM 1466 O O . LYS A 1 178 ? 0.970 2.478 -2.955 1.00 92.69 178 LYS A O 1
ATOM 1471 N N . GLU A 1 179 ? 1.522 0.926 -4.485 1.00 91.62 179 GLU A N 1
ATOM 1472 C CA . GLU A 1 179 ? 2.104 1.876 -5.430 1.00 91.62 179 GLU A CA 1
ATOM 1473 C C . GLU A 1 179 ? 1.036 2.734 -6.128 1.00 91.62 179 GLU A C 1
ATOM 1475 O O . GLU A 1 179 ? 1.268 3.922 -6.344 1.00 91.62 179 GLU A O 1
ATOM 1480 N N . PHE A 1 180 ? -0.164 2.204 -6.380 1.00 91.94 180 PHE A N 1
ATOM 1481 C CA . PHE A 1 180 ? -1.313 2.989 -6.842 1.00 91.94 180 PHE A CA 1
ATOM 1482 C C . PHE A 1 180 ? -1.736 4.062 -5.826 1.00 91.94 180 PHE A C 1
ATOM 1484 O O . PHE A 1 180 ? -1.878 5.234 -6.172 1.00 91.94 180 PHE A O 1
ATOM 1491 N N . VAL A 1 181 ? -1.868 3.694 -4.550 1.00 92.44 181 VAL A N 1
ATOM 1492 C CA . VAL A 1 181 ? -2.221 4.629 -3.468 1.00 92.44 181 VAL A CA 1
ATOM 1493 C C . VAL A 1 181 ? -1.147 5.713 -3.316 1.00 92.44 181 VAL A C 1
ATOM 1495 O O . VAL A 1 181 ? -1.476 6.879 -3.091 1.00 92.44 181 VAL A O 1
ATOM 1498 N N . ARG A 1 182 ? 0.134 5.359 -3.508 1.00 90.50 182 ARG A N 1
ATOM 1499 C CA . ARG A 1 182 ? 1.244 6.323 -3.574 1.00 90.50 182 ARG A CA 1
ATOM 1500 C C . ARG A 1 182 ? 1.102 7.283 -4.760 1.00 90.50 182 ARG A C 1
ATOM 1502 O O . ARG A 1 182 ? 1.353 8.473 -4.595 1.00 90.50 182 ARG A O 1
ATOM 1509 N N . LEU A 1 183 ? 0.724 6.797 -5.944 1.00 89.56 183 LEU A N 1
ATOM 1510 C CA . LEU A 1 183 ? 0.505 7.642 -7.128 1.00 89.56 183 LEU A CA 1
ATOM 1511 C C . LEU A 1 183 ? -0.638 8.643 -6.920 1.00 89.56 183 LEU A C 1
ATOM 1513 O O . LEU A 1 183 ? -0.520 9.787 -7.347 1.00 89.56 183 LEU A O 1
ATOM 1517 N N . ARG A 1 184 ? -1.702 8.235 -6.221 1.00 89.38 184 ARG A N 1
ATOM 1518 C CA . ARG A 1 184 ? -2.839 9.097 -5.850 1.00 89.38 184 ARG A CA 1
ATOM 1519 C C . ARG A 1 184 ? -2.568 10.007 -4.641 1.00 89.38 184 ARG A C 1
ATOM 1521 O O . ARG A 1 184 ? -3.463 10.739 -4.232 1.00 89.38 184 ARG A O 1
ATOM 1528 N N . ASP A 1 185 ? -1.369 9.946 -4.054 1.00 90.62 185 ASP A N 1
ATOM 1529 C CA . ASP A 1 185 ? -0.960 10.687 -2.848 1.00 90.62 185 ASP A CA 1
ATOM 1530 C C . ASP A 1 185 ? -1.934 10.540 -1.656 1.00 90.62 185 ASP A C 1
ATOM 1532 O O . ASP A 1 185 ? -2.129 11.439 -0.835 1.00 90.62 185 ASP A O 1
ATOM 1536 N N . LEU A 1 186 ? -2.566 9.372 -1.522 1.00 92.38 186 LEU A N 1
ATOM 1537 C CA . LEU A 1 186 ? -3.528 9.126 -0.452 1.00 92.38 186 LEU A CA 1
ATOM 1538 C C . LEU A 1 186 ? -2.792 8.682 0.820 1.00 92.38 186 LEU A C 1
ATOM 1540 O O . LEU A 1 186 ? -2.088 7.672 0.786 1.00 92.38 186 LEU A O 1
ATOM 1544 N N . PRO A 1 187 ? -2.944 9.378 1.965 1.00 92.94 187 PRO A N 1
ATOM 1545 C CA . PRO A 1 187 ? -2.239 9.016 3.197 1.00 92.94 187 PRO A CA 1
ATOM 1546 C C . PRO A 1 187 ? -2.731 7.693 3.792 1.00 92.94 187 PRO A C 1
ATOM 1548 O O . PRO A 1 187 ? -1.941 6.962 4.383 1.00 92.94 187 PRO A O 1
ATOM 1551 N N . VAL A 1 188 ? -4.025 7.397 3.628 1.00 95.56 188 VAL A N 1
ATOM 1552 C CA . VAL A 1 188 ? -4.705 6.210 4.157 1.00 95.56 188 VAL A CA 1
ATOM 1553 C C . VAL A 1 188 ? -5.655 5.669 3.099 1.00 95.56 188 VAL A C 1
ATOM 1555 O O . VAL A 1 188 ? -6.442 6.429 2.526 1.00 95.56 188 VAL A O 1
ATOM 1558 N N . PHE A 1 189 ? -5.614 4.359 2.894 1.00 97.19 189 PHE A N 1
ATOM 1559 C CA . PHE A 1 189 ? -6.461 3.638 1.955 1.00 97.19 189 PHE A CA 1
ATOM 1560 C C . PHE A 1 189 ? -6.884 2.284 2.529 1.00 97.19 189 PHE A C 1
ATOM 1562 O O . PHE A 1 189 ? -6.127 1.675 3.286 1.00 97.19 189 PHE A O 1
ATOM 1569 N N . ARG A 1 190 ? -8.093 1.824 2.199 1.00 97.38 190 ARG A N 1
ATOM 1570 C CA . ARG A 1 190 ? -8.690 0.600 2.741 1.00 97.38 190 ARG A CA 1
ATOM 1571 C C . ARG A 1 190 ? -9.281 -0.271 1.640 1.00 97.38 190 ARG A C 1
ATOM 1573 O O . ARG A 1 190 ? -10.068 0.207 0.825 1.00 97.38 190 ARG A O 1
ATOM 1580 N N . ILE A 1 191 ? -8.966 -1.561 1.691 1.00 97.06 191 ILE A N 1
ATOM 1581 C CA . ILE A 1 191 ? -9.697 -2.608 0.973 1.00 97.06 191 ILE A CA 1
ATOM 1582 C C . ILE A 1 191 ? -10.477 -3.415 1.998 1.00 97.06 191 ILE A C 1
ATOM 1584 O O . ILE A 1 191 ? -9.891 -4.089 2.841 1.00 97.06 191 ILE A O 1
ATOM 1588 N N . CYS A 1 192 ? -11.793 -3.360 1.912 1.00 97.19 192 CYS A N 1
ATOM 1589 C CA . CYS A 1 192 ? -12.706 -4.140 2.722 1.00 97.19 192 CYS A CA 1
ATOM 1590 C C . CYS A 1 192 ? -12.977 -5.496 2.053 1.00 97.19 192 CYS A C 1
ATOM 1592 O O . CYS A 1 192 ? -13.492 -5.548 0.935 1.00 97.19 192 CYS A O 1
ATOM 1594 N N . PHE A 1 193 ? -12.670 -6.594 2.747 1.00 95.94 193 PHE A N 1
ATOM 1595 C CA . PHE A 1 193 ? -12.968 -7.964 2.290 1.00 95.94 193 PHE A CA 1
ATOM 1596 C C . PHE A 1 193 ? -14.387 -8.422 2.642 1.00 95.94 193 PHE A C 1
ATOM 1598 O O . PHE A 1 193 ? -14.824 -9.495 2.242 1.00 95.94 193 PHE A O 1
ATOM 1605 N N . HIS A 1 194 ? -15.126 -7.585 3.359 1.00 94.56 194 HIS A N 1
ATOM 1606 C CA . HIS A 1 194 ? -16.568 -7.684 3.507 1.00 94.56 194 HIS A CA 1
ATOM 1607 C C . HIS A 1 194 ? -17.261 -6.862 2.411 1.00 94.56 194 HIS A C 1
ATOM 1609 O O . HIS A 1 194 ? -16.693 -5.904 1.902 1.00 94.56 194 HIS A O 1
ATOM 1615 N N . THR A 1 195 ? -18.505 -7.191 2.059 1.00 92.62 195 THR A N 1
ATOM 1616 C CA . THR A 1 195 ? -19.219 -6.527 0.947 1.00 92.62 195 THR A CA 1
ATOM 1617 C C . THR A 1 195 ? -19.974 -5.257 1.351 1.00 92.62 195 THR A C 1
ATOM 1619 O O . THR A 1 195 ? -20.450 -4.524 0.488 1.00 92.62 195 THR A O 1
ATOM 1622 N N . SER A 1 196 ? -20.148 -4.993 2.653 1.00 93.44 196 SER A N 1
ATOM 1623 C CA . SER A 1 196 ? -20.777 -3.761 3.153 1.00 93.44 196 SER A CA 1
ATOM 1624 C C . SER A 1 196 ? -20.545 -3.543 4.650 1.00 93.44 196 SER A C 1
ATOM 1626 O O . SER A 1 196 ? -20.276 -4.492 5.389 1.00 93.44 196 SER A O 1
ATOM 1628 N N . ASP A 1 197 ? -20.794 -2.319 5.122 1.00 94.12 197 ASP A N 1
ATOM 1629 C CA . ASP A 1 197 ? -20.747 -1.947 6.548 1.00 94.12 197 ASP A CA 1
ATOM 1630 C C . ASP A 1 197 ? -21.689 -2.791 7.434 1.00 94.12 197 ASP A C 1
ATOM 1632 O O . ASP A 1 197 ? -21.537 -2.828 8.650 1.00 94.12 197 ASP A O 1
ATOM 1636 N N . LYS A 1 198 ? -22.658 -3.508 6.847 1.00 95.00 198 LYS A N 1
ATOM 1637 C CA . LYS A 1 198 ? -23.597 -4.375 7.577 1.00 95.00 198 LYS A CA 1
ATOM 1638 C C . LYS A 1 198 ? -23.037 -5.763 7.903 1.00 95.00 198 LYS A C 1
ATOM 1640 O O . LYS A 1 198 ? -23.707 -6.530 8.590 1.00 95.00 198 LYS A O 1
ATOM 1645 N N . ALA A 1 199 ? -21.860 -6.120 7.389 1.00 94.75 199 ALA A N 1
ATOM 1646 C CA . ALA A 1 199 ? -21.263 -7.428 7.637 1.00 94.75 199 ALA A CA 1
ATOM 1647 C C . ALA A 1 199 ? -20.945 -7.625 9.127 1.00 94.75 199 ALA A C 1
ATOM 1649 O O . ALA A 1 199 ? -20.469 -6.704 9.786 1.00 94.75 199 ALA A O 1
ATOM 1650 N N . CYS A 1 200 ? -21.171 -8.834 9.650 1.00 94.75 200 CYS A N 1
ATOM 1651 C CA . CYS A 1 200 ? -20.911 -9.176 11.056 1.00 94.75 200 CYS A CA 1
ATOM 1652 C C . CYS A 1 200 ? -19.421 -9.162 11.425 1.00 94.75 200 CYS A C 1
ATOM 1654 O O . CYS A 1 200 ? -19.083 -9.113 12.603 1.00 94.75 200 CYS A O 1
ATOM 1656 N N . ILE A 1 201 ? -18.540 -9.214 10.429 1.00 95.19 201 ILE A N 1
ATOM 1657 C CA . ILE A 1 201 ? -17.096 -9.086 10.580 1.00 95.19 201 ILE A CA 1
ATOM 1658 C C . ILE A 1 201 ? -16.643 -8.005 9.602 1.00 95.19 201 ILE A C 1
ATOM 1660 O O . ILE A 1 201 ? -17.074 -7.973 8.449 1.00 95.19 201 ILE A O 1
ATOM 1664 N N . GLN A 1 202 ? -15.806 -7.100 10.092 1.00 95.88 202 GLN A N 1
ATOM 1665 C CA . GLN A 1 202 ? -15.199 -6.026 9.326 1.00 95.88 202 GLN A CA 1
ATOM 1666 C C . GLN A 1 202 ? -13.719 -6.365 9.142 1.00 95.88 202 GLN A C 1
ATOM 1668 O O . GLN A 1 202 ? -12.898 -6.090 10.014 1.00 95.88 202 GLN A O 1
ATOM 1673 N N . GLU A 1 203 ? -13.394 -7.009 8.022 1.00 96.25 203 GLU A N 1
ATOM 1674 C CA . GLU A 1 203 ? -12.019 -7.315 7.610 1.00 96.25 203 GLU A CA 1
ATOM 1675 C C . GLU A 1 203 ? -11.529 -6.286 6.596 1.00 96.25 203 GLU A C 1
ATOM 1677 O O . GLU A 1 203 ? -12.138 -6.118 5.534 1.00 96.25 203 GLU A O 1
ATOM 1682 N N . MET A 1 204 ? -10.434 -5.600 6.917 1.00 97.38 204 MET A N 1
ATOM 1683 C CA . MET A 1 204 ? -9.872 -4.541 6.083 1.00 97.38 204 MET A CA 1
ATOM 1684 C C . MET A 1 204 ? -8.367 -4.719 5.926 1.00 97.38 204 MET A C 1
ATOM 1686 O O . MET A 1 204 ? -7.674 -4.869 6.925 1.00 97.38 204 MET A O 1
ATOM 1690 N N . LEU A 1 205 ? -7.842 -4.626 4.703 1.00 97.75 205 LEU A N 1
ATOM 1691 C CA . LEU A 1 205 ? -6.436 -4.288 4.479 1.00 97.75 205 LEU A CA 1
ATOM 1692 C C . LEU A 1 205 ? -6.313 -2.767 4.480 1.00 97.75 205 LEU A C 1
ATOM 1694 O O . LEU A 1 205 ? -6.916 -2.096 3.642 1.00 97.75 205 LEU A O 1
ATOM 1698 N N . ILE A 1 206 ? -5.521 -2.228 5.395 1.00 97.88 206 ILE A N 1
ATOM 1699 C CA . ILE A 1 206 ? -5.270 -0.798 5.526 1.00 97.88 206 ILE A CA 1
ATOM 1700 C C . ILE A 1 206 ? -3.845 -0.505 5.063 1.00 97.88 206 ILE A C 1
ATOM 1702 O O . ILE A 1 206 ? -2.900 -1.194 5.445 1.00 97.88 206 ILE A O 1
ATOM 1706 N N . ILE A 1 207 ? -3.703 0.525 4.233 1.00 97.00 207 ILE A N 1
ATOM 1707 C CA . ILE A 1 207 ? -2.433 1.004 3.689 1.00 97.00 207 ILE A CA 1
ATOM 1708 C C . ILE A 1 207 ? -2.237 2.445 4.154 1.00 97.00 207 ILE A C 1
ATOM 1710 O O . ILE A 1 207 ? -3.002 3.333 3.776 1.00 97.00 207 ILE A O 1
ATOM 1714 N N . HIS A 1 208 ? -1.199 2.684 4.952 1.00 96.38 208 HIS A N 1
ATOM 1715 C CA . HIS A 1 208 ? -0.680 4.016 5.244 1.00 96.38 208 HIS A CA 1
ATOM 1716 C C . HIS A 1 208 ? 0.548 4.275 4.365 1.00 96.38 208 HIS A C 1
ATOM 1718 O O . HIS A 1 208 ? 1.487 3.479 4.377 1.00 96.38 208 HIS A O 1
ATOM 1724 N N . THR A 1 209 ? 0.558 5.382 3.622 1.00 93.94 209 THR A N 1
ATOM 1725 C CA . THR A 1 209 ? 1.664 5.756 2.704 1.00 93.94 209 THR A CA 1
ATOM 1726 C C . THR A 1 209 ? 2.663 6.741 3.304 1.00 93.94 209 THR A C 1
ATOM 1728 O O . THR A 1 209 ? 3.595 7.188 2.634 1.00 93.94 209 THR A O 1
ATOM 1731 N N . ARG A 1 210 ? 2.436 7.112 4.565 1.00 93.50 210 ARG A N 1
ATOM 1732 C CA . ARG A 1 210 ? 3.306 7.938 5.397 1.00 93.50 210 ARG A CA 1
ATOM 1733 C C . ARG A 1 210 ? 2.998 7.672 6.877 1.00 93.50 210 ARG A C 1
ATOM 1735 O O . ARG A 1 210 ? 1.911 7.155 7.180 1.00 93.50 210 ARG A O 1
ATOM 1742 N N . PRO A 1 211 ? 3.898 8.036 7.808 1.00 94.88 211 PRO A N 1
ATOM 1743 C CA . PRO A 1 211 ? 3.594 7.991 9.232 1.00 94.88 211 PRO A CA 1
ATOM 1744 C C . PRO A 1 211 ? 2.294 8.741 9.531 1.00 94.88 211 PRO A C 1
ATOM 1746 O O . PRO A 1 211 ? 2.116 9.889 9.125 1.00 94.88 211 PRO A O 1
ATOM 1749 N N . THR A 1 212 ? 1.359 8.056 10.176 1.00 95.06 212 THR A N 1
ATOM 1750 C CA . THR A 1 212 ? -0.014 8.515 10.399 1.00 95.06 212 THR A CA 1
ATOM 1751 C C . THR A 1 212 ? -0.412 8.139 11.812 1.00 95.06 212 THR A C 1
ATOM 1753 O O . THR A 1 212 ? -0.147 7.019 12.238 1.00 95.06 212 THR A O 1
ATOM 1756 N N . VAL A 1 213 ? -1.066 9.056 12.522 1.00 96.00 213 VAL A N 1
ATOM 1757 C CA . VAL A 1 213 ? -1.572 8.840 13.881 1.00 96.00 213 VAL A CA 1
ATOM 1758 C C . VAL A 1 213 ? -3.091 8.915 13.849 1.00 96.00 213 VAL A C 1
ATOM 1760 O O . VAL A 1 213 ? -3.661 9.916 13.410 1.00 96.00 213 VAL A O 1
ATOM 1763 N N . ILE A 1 214 ? -3.749 7.861 14.318 1.00 95.25 214 ILE A N 1
ATOM 1764 C CA . ILE A 1 214 ? -5.183 7.859 14.595 1.00 95.25 214 ILE A CA 1
ATOM 1765 C C . ILE A 1 214 ? -5.353 8.270 16.052 1.00 95.25 214 ILE A C 1
ATOM 1767 O O . ILE A 1 214 ? -4.805 7.613 16.934 1.00 95.25 214 ILE A O 1
ATOM 1771 N N . LYS A 1 215 ? -6.107 9.350 16.290 1.00 94.62 215 LYS A N 1
ATOM 1772 C CA . LYS A 1 215 ? -6.377 9.870 17.638 1.00 94.62 215 LYS A CA 1
ATOM 1773 C C . LYS A 1 215 ? -6.908 8.771 18.581 1.00 94.62 215 LYS A C 1
ATOM 1775 O O . LYS A 1 215 ? -7.536 7.821 18.094 1.00 94.62 215 LYS A O 1
ATOM 1780 N N . PRO A 1 216 ? -6.731 8.929 19.907 1.00 96.50 216 PRO A N 1
ATOM 1781 C CA . PRO A 1 216 ? -7.248 7.970 20.867 1.00 96.50 216 PRO A CA 1
ATOM 1782 C C . PRO A 1 216 ? -8.756 7.769 20.687 1.00 96.50 216 PRO A C 1
ATOM 1784 O O . PRO A 1 216 ? -9.550 8.708 20.803 1.00 96.50 216 PRO A O 1
ATOM 1787 N N . HIS A 1 217 ? -9.149 6.539 20.385 1.00 96.25 217 HIS A N 1
ATOM 1788 C CA . HIS A 1 217 ? -10.544 6.156 20.195 1.00 96.25 217 HIS A CA 1
ATOM 1789 C C . HIS A 1 217 ? -10.802 4.782 20.791 1.00 96.25 217 HIS A C 1
ATOM 1791 O O . HIS A 1 217 ? -9.887 3.981 20.963 1.00 96.25 217 HIS A O 1
ATOM 1797 N N . LYS A 1 218 ? -12.063 4.503 21.085 1.00 95.62 218 LYS A N 1
ATOM 1798 C CA . LYS A 1 218 ? -12.550 3.170 21.419 1.00 95.62 218 LYS A CA 1
ATOM 1799 C C . LYS A 1 218 ? -13.823 2.885 20.647 1.00 95.62 218 LYS A C 1
ATOM 1801 O O . LYS A 1 218 ? -14.449 3.792 20.103 1.00 95.62 218 LYS A O 1
ATOM 1806 N N . GLN A 1 219 ? -14.188 1.618 20.595 1.00 94.31 219 GLN A N 1
ATOM 1807 C CA . GLN A 1 219 ? -15.432 1.161 20.001 1.00 94.31 219 GLN A CA 1
ATOM 1808 C C . GLN A 1 219 ? -16.154 0.281 21.009 1.00 94.31 219 GLN A C 1
ATOM 1810 O O . GLN A 1 219 ? -15.513 -0.545 21.655 1.00 94.31 219 GLN A O 1
ATOM 1815 N N . GLU A 1 220 ? -17.472 0.420 21.128 1.00 90.50 220 GLU A N 1
ATOM 1816 C CA . GLU A 1 220 ? -18.300 -0.413 22.016 1.00 90.50 220 GLU A CA 1
ATOM 1817 C C . GLU A 1 220 ? -18.473 -1.832 21.439 1.00 90.50 220 GLU A C 1
ATOM 1819 O O . GLU A 1 220 ? -19.551 -2.267 21.039 1.00 90.50 220 GLU A O 1
ATOM 1824 N N . LYS A 1 221 ? -17.349 -2.544 21.324 1.00 91.38 221 LYS A N 1
ATOM 1825 C CA . LYS A 1 221 ? -17.185 -3.858 20.701 1.00 91.38 221 LYS A CA 1
ATOM 1826 C C . LYS A 1 221 ? -16.232 -4.701 21.541 1.00 91.38 221 LYS A C 1
ATOM 1828 O O . LYS A 1 221 ? -15.407 -4.178 22.286 1.00 91.38 221 LYS A O 1
ATOM 1833 N N . GLU A 1 222 ? -16.321 -6.020 21.391 1.00 93.12 222 GLU A N 1
ATOM 1834 C CA . GLU A 1 222 ? -15.521 -6.949 22.196 1.00 93.12 222 GLU A CA 1
ATOM 1835 C C . GLU A 1 222 ? -14.023 -6.821 21.899 1.00 93.12 222 GLU A C 1
ATOM 1837 O O . GLU A 1 222 ? -13.216 -6.678 22.812 1.00 93.12 222 GLU A O 1
ATOM 1842 N N . SER A 1 223 ? -13.629 -6.865 20.624 1.00 95.56 223 SER A N 1
ATOM 1843 C CA . SER A 1 223 ? -12.215 -6.882 20.253 1.00 95.56 223 SER A CA 1
ATOM 1844 C C . SER A 1 223 ? -11.949 -6.311 18.868 1.00 95.56 223 SER A C 1
ATOM 1846 O O . SER A 1 223 ? -12.823 -6.277 17.997 1.00 95.56 223 SER A O 1
ATOM 1848 N N . VAL A 1 224 ? -10.707 -5.877 18.691 1.00 97.50 224 VAL A N 1
ATOM 1849 C CA . VAL A 1 224 ? -10.101 -5.539 17.408 1.00 97.50 224 VAL A CA 1
ATOM 1850 C C . VAL A 1 224 ? -8.751 -6.236 17.336 1.00 97.50 224 VAL A C 1
ATOM 1852 O O . VAL A 1 224 ? -8.081 -6.439 18.355 1.00 97.50 224 VAL A O 1
ATOM 1855 N N . SER A 1 225 ? -8.354 -6.635 16.136 1.00 98.19 225 SER A N 1
ATOM 1856 C CA . SER A 1 225 ? -7.042 -7.222 15.908 1.00 98.19 225 SER A CA 1
ATOM 1857 C C . SER A 1 225 ? -6.344 -6.622 14.705 1.00 98.19 225 SER A C 1
ATOM 1859 O O . SER A 1 225 ? -6.990 -6.201 13.747 1.00 98.19 225 SER A O 1
ATOM 1861 N N . TYR A 1 226 ? -5.019 -6.604 14.786 1.00 98.00 226 TYR A N 1
ATOM 1862 C CA . TYR A 1 226 ? -4.120 -6.064 13.785 1.00 98.00 226 TYR A CA 1
ATOM 1863 C C . TYR A 1 226 ? -3.123 -7.137 13.368 1.00 98.00 226 TYR A C 1
ATOM 1865 O O . TYR A 1 226 ? -2.539 -7.799 14.225 1.00 98.00 226 TYR A O 1
ATOM 1873 N N . HIS A 1 227 ? -2.892 -7.285 12.067 1.00 96.50 227 HIS A N 1
ATOM 1874 C CA . HIS A 1 227 ? -1.835 -8.134 11.519 1.00 96.50 227 HIS A CA 1
ATOM 1875 C C . HIS A 1 227 ? -1.016 -7.325 10.520 1.00 96.50 227 HIS A C 1
ATOM 1877 O O . HIS A 1 227 ? -1.530 -6.941 9.474 1.00 96.50 227 HIS A O 1
ATOM 1883 N N . VAL A 1 228 ? 0.258 -7.075 10.814 1.00 94.56 228 VAL A N 1
ATOM 1884 C CA . VAL A 1 228 ? 1.131 -6.316 9.911 1.00 94.56 228 VAL A CA 1
ATOM 1885 C C . VAL A 1 228 ? 1.644 -7.206 8.781 1.00 94.56 228 VAL A C 1
ATOM 1887 O O . VAL A 1 228 ? 2.280 -8.232 9.011 1.00 94.56 228 VAL A O 1
ATOM 1890 N N . VAL A 1 229 ? 1.395 -6.784 7.544 1.00 92.50 229 VAL A N 1
ATOM 1891 C CA . VAL A 1 229 ? 1.915 -7.411 6.321 1.00 92.50 229 VAL A CA 1
ATOM 1892 C C . VAL A 1 229 ? 3.239 -6.774 5.911 1.00 92.50 229 VAL A C 1
ATOM 1894 O O . VAL A 1 229 ? 4.172 -7.474 5.536 1.00 92.50 229 VAL A O 1
ATOM 1897 N N . GLU A 1 230 ? 3.338 -5.449 6.003 1.00 90.69 230 GLU A N 1
ATOM 1898 C CA . GLU A 1 230 ? 4.558 -4.703 5.696 1.00 90.69 230 GLU A CA 1
ATOM 1899 C C . GLU A 1 230 ? 4.661 -3.480 6.612 1.00 90.69 230 GLU A C 1
ATOM 1901 O O . GLU A 1 230 ? 3.673 -2.788 6.857 1.00 90.69 230 GLU A O 1
ATOM 1906 N N . GLY A 1 231 ? 5.869 -3.182 7.086 1.00 91.00 231 GLY A N 1
ATOM 1907 C CA . GLY A 1 231 ? 6.147 -1.971 7.853 1.00 91.00 231 GLY A CA 1
ATOM 1908 C C . GLY A 1 231 ? 6.018 -2.159 9.361 1.00 91.00 231 GLY A C 1
ATOM 1909 O O . GLY A 1 231 ? 6.258 -3.247 9.891 1.00 91.00 231 GLY A O 1
ATOM 1910 N N . HIS A 1 232 ? 5.719 -1.061 10.052 1.00 91.75 232 HIS A N 1
ATOM 1911 C CA . HIS A 1 232 ? 5.752 -0.960 11.505 1.00 91.75 232 HIS A CA 1
ATOM 1912 C C . HIS A 1 232 ? 4.643 -0.033 12.005 1.00 91.75 232 HIS A C 1
ATOM 1914 O O . HIS A 1 232 ? 4.543 1.122 11.576 1.00 91.75 232 HIS A O 1
ATOM 1920 N N . ILE A 1 233 ? 3.826 -0.554 12.918 1.00 94.81 233 ILE A N 1
ATOM 1921 C CA . ILE A 1 233 ? 2.814 0.203 13.650 1.00 94.81 233 ILE A CA 1
ATOM 1922 C C . ILE A 1 233 ? 3.037 0.077 15.159 1.00 94.81 233 ILE A C 1
ATOM 1924 O O . ILE A 1 233 ? 3.522 -0.952 15.633 1.00 94.81 233 ILE A O 1
ATOM 1928 N N . SER A 1 234 ? 2.626 1.097 15.903 1.00 94.75 234 SER A N 1
ATOM 1929 C CA . SER A 1 234 ? 2.485 1.049 17.353 1.00 94.75 234 SER A CA 1
ATOM 1930 C C . SER A 1 234 ? 1.026 1.225 17.755 1.00 94.75 234 SER A C 1
ATOM 1932 O O . SER A 1 234 ? 0.284 1.992 17.136 1.00 94.75 234 SER A O 1
ATOM 1934 N N . VAL A 1 235 ? 0.624 0.527 18.813 1.00 97.00 235 VAL A N 1
ATOM 1935 C CA . VAL A 1 235 ? -0.680 0.690 19.455 1.00 97.00 235 VAL A CA 1
ATOM 1936 C C . VAL A 1 235 ? -0.452 1.048 20.914 1.00 97.00 235 VAL A C 1
ATOM 1938 O O . VAL A 1 235 ? 0.135 0.268 21.660 1.00 97.00 235 VAL A O 1
ATOM 1941 N N . GLU A 1 236 ? -0.896 2.233 21.308 1.00 97.25 236 GLU A N 1
ATOM 1942 C CA . GLU A 1 236 ? -0.836 2.722 22.687 1.00 97.25 236 GLU A CA 1
ATOM 1943 C C . GLU A 1 236 ? -2.226 2.634 23.304 1.00 97.25 236 GLU A C 1
ATOM 1945 O O . GLU A 1 236 ? -3.201 3.046 22.675 1.00 97.25 236 GLU A O 1
ATOM 1950 N N . ILE A 1 237 ? -2.320 2.077 24.511 1.00 97.75 237 ILE A N 1
ATOM 1951 C CA . ILE A 1 237 ? -3.568 1.949 25.263 1.00 97.75 237 ILE A CA 1
ATOM 1952 C C . ILE A 1 237 ? -3.588 3.005 26.361 1.00 97.75 237 ILE A C 1
ATOM 1954 O O . ILE A 1 237 ? -2.625 3.147 27.121 1.00 97.75 237 ILE A O 1
ATOM 1958 N N . HIS A 1 238 ? -4.698 3.731 26.431 1.00 96.69 238 HIS A N 1
ATOM 1959 C CA . HIS A 1 238 ? -4.896 4.850 27.337 1.00 96.69 238 HIS A CA 1
ATOM 1960 C C . HIS A 1 238 ? -5.909 4.503 28.424 1.00 96.69 238 HIS A C 1
ATOM 1962 O O . HIS A 1 238 ? -6.904 3.820 28.165 1.00 96.69 238 HIS A O 1
ATOM 1968 N N . ASP A 1 239 ? -5.685 5.024 29.626 1.00 94.50 239 ASP A N 1
ATOM 1969 C CA . ASP A 1 239 ? -6.728 5.107 30.644 1.00 94.50 239 ASP A CA 1
ATOM 1970 C C . ASP A 1 239 ? -7.765 6.196 30.287 1.00 94.50 239 ASP A C 1
ATOM 1972 O O . ASP A 1 239 ? -7.621 6.935 29.309 1.00 94.50 239 ASP A O 1
ATOM 1976 N N . ASP A 1 240 ? -8.827 6.325 31.085 1.00 90.12 240 ASP A N 1
ATOM 1977 C CA . ASP A 1 240 ? -9.868 7.342 30.859 1.00 90.12 240 ASP A CA 1
ATOM 1978 C C . ASP A 1 240 ? -9.372 8.790 31.067 1.00 90.12 240 ASP A C 1
ATOM 1980 O O . ASP A 1 240 ? -10.058 9.738 30.681 1.00 90.12 240 ASP A O 1
ATOM 1984 N N . GLN A 1 241 ? -8.187 8.977 31.660 1.00 91.06 241 GLN A N 1
ATOM 1985 C CA . GLN A 1 241 ? -7.516 10.273 31.810 1.00 91.06 241 GLN A CA 1
ATOM 1986 C C . GLN A 1 241 ? -6.547 10.568 30.655 1.00 91.06 241 GLN A C 1
ATOM 1988 O O . GLN A 1 241 ? -5.934 11.632 30.644 1.00 91.06 241 GLN A O 1
ATOM 1993 N N . GLY A 1 242 ? -6.414 9.656 29.686 1.00 91.88 242 GLY A N 1
ATOM 1994 C CA . GLY A 1 242 ? -5.534 9.772 28.524 1.00 91.88 242 GLY A CA 1
ATOM 1995 C C . GLY A 1 242 ? -4.089 9.336 28.747 1.00 91.88 242 GLY A C 1
ATOM 1996 O O . GLY A 1 242 ? -3.297 9.403 27.801 1.00 91.88 242 GLY A O 1
ATOM 1997 N N . ASN A 1 243 ? -3.728 8.854 29.939 1.00 94.81 243 ASN A N 1
ATOM 1998 C CA . ASN A 1 243 ? -2.378 8.367 30.204 1.00 94.81 243 ASN A CA 1
ATOM 1999 C C . ASN A 1 243 ? -2.162 7.020 29.513 1.00 94.81 243 ASN A C 1
ATOM 2001 O O . ASN A 1 243 ? -2.980 6.109 29.642 1.00 94.81 243 ASN A O 1
ATOM 2005 N N . VAL A 1 244 ? -1.036 6.877 28.815 1.00 96.38 244 VAL A N 1
ATOM 2006 C CA . VAL A 1 244 ? -0.633 5.602 28.211 1.00 96.38 244 VAL A CA 1
ATOM 2007 C C . VAL A 1 244 ? -0.141 4.662 29.309 1.00 96.38 244 VAL A C 1
ATOM 2009 O O . VAL A 1 244 ? 0.818 4.991 30.007 1.00 96.38 244 VAL A O 1
ATOM 2012 N N . PHE A 1 245 ? -0.764 3.492 29.448 1.00 95.19 245 PHE A N 1
ATOM 2013 C CA . PHE A 1 245 ? -0.333 2.467 30.411 1.00 95.19 245 PHE A CA 1
ATOM 2014 C C . PHE A 1 245 ? 0.202 1.195 29.741 1.00 95.19 245 PHE A C 1
ATOM 2016 O O . PHE A 1 245 ? 0.944 0.442 30.368 1.00 95.19 245 PHE A O 1
ATOM 2023 N N . GLU A 1 246 ? -0.107 0.979 28.460 1.00 95.81 246 GLU A N 1
ATOM 2024 C CA . GLU A 1 246 ? 0.431 -0.122 27.660 1.00 95.81 246 GLU A CA 1
ATOM 2025 C C . GLU A 1 246 ? 0.794 0.345 26.249 1.00 95.81 246 GLU A C 1
ATOM 2027 O O . GLU A 1 246 ? 0.133 1.207 25.667 1.00 95.81 246 GLU A O 1
ATOM 2032 N N . LYS A 1 247 ? 1.844 -0.256 25.681 1.00 94.25 247 LYS A N 1
ATOM 2033 C CA . LYS A 1 247 ? 2.288 -0.004 24.310 1.00 94.25 247 LYS A CA 1
ATOM 2034 C C . LYS A 1 247 ? 2.712 -1.301 23.633 1.00 94.25 247 LYS A C 1
ATOM 2036 O O . LYS A 1 247 ? 3.513 -2.060 24.174 1.00 94.25 247 LYS A O 1
ATOM 2041 N N . TYR A 1 248 ? 2.220 -1.498 22.418 1.00 93.81 248 TYR A N 1
ATOM 2042 C CA . TYR A 1 248 ? 2.515 -2.642 21.567 1.00 93.81 248 TYR A CA 1
ATOM 2043 C C . TYR A 1 248 ? 3.182 -2.171 20.278 1.00 93.81 248 TYR A C 1
ATOM 2045 O O . TYR A 1 248 ? 2.697 -1.245 19.632 1.00 93.81 248 TYR A O 1
ATOM 2053 N N . GLU A 1 249 ? 4.281 -2.815 19.896 1.00 92.38 249 GLU A N 1
ATOM 2054 C CA . GLU A 1 249 ? 5.021 -2.537 18.663 1.00 92.38 249 GLU A CA 1
ATOM 2055 C C . GLU A 1 249 ? 4.880 -3.744 17.733 1.00 92.38 249 GLU A C 1
ATOM 2057 O O . GLU A 1 249 ? 5.341 -4.839 18.061 1.00 92.38 249 GLU A O 1
ATOM 2062 N N . ILE A 1 250 ? 4.242 -3.551 16.577 1.00 92.50 250 ILE A N 1
ATOM 2063 C CA . ILE A 1 250 ? 3.900 -4.627 15.644 1.00 92.50 250 ILE A CA 1
ATOM 2064 C C . ILE A 1 250 ? 4.600 -4.354 14.316 1.00 92.50 250 ILE A C 1
ATOM 2066 O O . ILE A 1 250 ? 4.393 -3.308 13.695 1.00 92.50 250 ILE A O 1
ATOM 2070 N N . CYS A 1 251 ? 5.441 -5.274 13.852 1.00 89.75 251 CYS A N 1
ATOM 2071 C CA . CYS A 1 251 ? 6.195 -5.075 12.621 1.00 89.75 251 CYS A CA 1
ATOM 2072 C C . CYS A 1 251 ? 6.428 -6.374 11.857 1.00 89.75 251 CYS A C 1
ATOM 2074 O O . CYS A 1 251 ? 6.695 -7.426 12.432 1.00 89.75 251 CYS A O 1
ATOM 2076 N N . ASN A 1 252 ? 6.383 -6.276 10.532 1.00 79.50 252 ASN A N 1
ATOM 2077 C CA . ASN A 1 252 ? 6.712 -7.368 9.628 1.00 79.50 252 ASN A CA 1
ATOM 2078 C C . ASN A 1 252 ? 7.851 -6.902 8.727 1.00 79.50 252 ASN A C 1
ATOM 2080 O O . ASN A 1 252 ? 7.612 -6.427 7.626 1.00 79.50 252 ASN A O 1
ATOM 2084 N N . HIS A 1 253 ? 9.071 -6.892 9.279 1.00 66.75 253 HIS A N 1
ATOM 2085 C CA . HIS A 1 253 ? 10.359 -6.880 8.576 1.00 66.75 253 HIS A CA 1
ATOM 2086 C C . HIS A 1 253 ? 11.523 -6.964 9.587 1.00 66.75 253 HIS A C 1
ATOM 2088 O O . HIS A 1 253 ? 11.426 -6.584 10.759 1.00 66.75 253 HIS A O 1
ATOM 2094 N N . LEU A 1 254 ? 12.682 -7.437 9.123 1.00 50.00 254 LEU A N 1
ATOM 2095 C CA . LEU A 1 254 ? 13.966 -7.306 9.819 1.00 50.00 254 LEU A CA 1
ATOM 2096 C C . LEU A 1 254 ? 14.514 -5.876 9.658 1.00 50.00 254 LEU A C 1
ATOM 2098 O O . LEU A 1 254 ? 15.650 -5.696 9.239 1.00 50.00 254 LEU A O 1
ATOM 2102 N N . SER A 1 255 ? 13.715 -4.841 9.932 1.00 44.53 255 SER A N 1
ATOM 2103 C CA . SER A 1 255 ? 14.279 -3.497 10.067 1.00 44.53 255 SER A CA 1
ATOM 2104 C C . SER A 1 255 ? 15.008 -3.397 11.407 1.00 44.53 255 SER A C 1
ATOM 2106 O O . SER A 1 255 ? 14.645 -4.054 12.385 1.00 44.53 255 SER A O 1
ATOM 2108 N N . SER A 1 256 ? 16.069 -2.596 11.413 1.00 45.03 256 SER A N 1
ATOM 2109 C CA . SER A 1 256 ? 17.081 -2.356 12.451 1.00 45.03 256 SER A CA 1
ATOM 2110 C C . SER A 1 256 ? 16.568 -1.808 13.791 1.00 45.03 256 SER A C 1
ATOM 2112 O O . SER A 1 256 ? 17.330 -1.206 14.546 1.00 45.03 256 SER A O 1
ATOM 2114 N N . LEU A 1 257 ? 15.284 -1.970 14.094 1.00 49.12 257 LEU A N 1
ATOM 2115 C CA . LEU A 1 257 ? 14.758 -1.688 15.417 1.00 49.12 257 LEU A CA 1
ATOM 2116 C C . LEU A 1 257 ? 15.349 -2.725 16.370 1.00 49.12 257 LEU A C 1
ATOM 2118 O O . LEU A 1 257 ? 15.359 -3.917 16.061 1.00 49.12 257 LEU A O 1
ATOM 2122 N N . ALA A 1 258 ? 15.837 -2.268 17.522 1.00 47.56 258 ALA A N 1
ATOM 2123 C CA . ALA A 1 258 ? 16.458 -3.070 18.579 1.00 47.56 258 ALA A CA 1
ATOM 2124 C C . ALA A 1 258 ? 15.484 -4.056 19.269 1.00 47.56 258 ALA A C 1
ATOM 2126 O O . ALA A 1 258 ? 15.638 -4.392 20.439 1.00 47.56 258 ALA A O 1
ATOM 2127 N N . ILE A 1 259 ? 14.466 -4.525 18.550 1.00 54.31 259 ILE A N 1
ATOM 2128 C CA . ILE A 1 259 ? 13.601 -5.622 18.946 1.00 54.31 259 ILE A CA 1
ATOM 2129 C C . ILE A 1 259 ? 14.290 -6.891 18.454 1.00 54.31 259 ILE A C 1
ATOM 2131 O O . ILE A 1 259 ? 14.395 -7.129 17.245 1.00 54.31 259 ILE A O 1
ATOM 2135 N N . SER A 1 260 ? 14.783 -7.697 19.399 1.00 55.81 260 SER A N 1
ATOM 2136 C CA . SER A 1 260 ? 15.277 -9.048 19.115 1.00 55.81 260 SER A CA 1
ATOM 2137 C C . SER A 1 260 ? 14.307 -9.753 18.169 1.00 55.81 260 SER A C 1
ATOM 2139 O O . SER A 1 260 ? 13.097 -9.717 18.395 1.00 55.81 260 SER A O 1
ATOM 2141 N N . ALA A 1 261 ? 14.824 -10.401 17.120 1.00 58.53 261 ALA A N 1
ATOM 2142 C CA . ALA A 1 261 ? 14.010 -11.113 16.133 1.00 58.53 261 ALA A CA 1
ATOM 2143 C C . ALA A 1 261 ? 13.002 -12.089 16.777 1.00 58.53 261 ALA A C 1
ATOM 2145 O O . ALA A 1 261 ? 11.943 -12.324 16.206 1.00 58.53 261 ALA A O 1
ATOM 2146 N N . ASN A 1 262 ? 13.300 -12.573 17.988 1.00 58.62 262 ASN A N 1
ATOM 2147 C CA . ASN A 1 262 ? 12.484 -13.524 18.739 1.00 58.62 262 ASN A CA 1
ATOM 2148 C C . ASN A 1 262 ? 11.314 -12.898 19.528 1.00 58.62 262 ASN A C 1
ATOM 2150 O O . ASN A 1 262 ? 10.440 -13.640 19.956 1.00 58.62 262 ASN A O 1
ATOM 2154 N N . ASN A 1 263 ? 11.265 -11.571 19.711 1.00 63.47 263 ASN A N 1
ATOM 2155 C CA . ASN A 1 263 ? 10.197 -10.864 20.447 1.00 63.47 263 ASN A CA 1
ATOM 2156 C C . ASN A 1 263 ? 9.364 -9.929 19.549 1.00 63.47 263 ASN A C 1
ATOM 2158 O O . ASN A 1 263 ? 8.721 -8.998 20.032 1.00 63.47 263 ASN A O 1
ATOM 2162 N N . LYS A 1 264 ? 9.381 -10.148 18.231 1.00 73.94 264 LYS A N 1
ATOM 2163 C CA . LYS A 1 264 ? 8.616 -9.337 17.279 1.00 73.94 264 LYS A CA 1
ATOM 2164 C C . LYS A 1 264 ? 7.156 -9.770 17.254 1.00 73.94 264 LYS A C 1
ATOM 2166 O O . LYS A 1 264 ? 6.848 -10.911 16.919 1.00 73.94 264 LYS A O 1
ATOM 2171 N N . GLN A 1 265 ? 6.258 -8.843 17.566 1.00 87.50 265 GLN A N 1
ATOM 2172 C CA . GLN A 1 265 ? 4.831 -9.052 17.366 1.00 87.50 265 GLN A CA 1
ATOM 2173 C C . GLN A 1 265 ? 4.509 -8.777 15.895 1.00 87.50 265 GLN A C 1
ATOM 2175 O O . GLN A 1 265 ? 4.836 -7.719 15.365 1.00 87.50 265 GLN A O 1
ATOM 2180 N N . ILE A 1 266 ? 3.872 -9.735 15.227 1.00 91.38 266 ILE A N 1
ATOM 2181 C CA . ILE A 1 266 ? 3.299 -9.548 13.880 1.00 91.38 266 ILE A CA 1
ATOM 2182 C C . ILE A 1 266 ? 1.772 -9.421 13.929 1.00 91.38 266 ILE A C 1
ATOM 2184 O O . ILE A 1 266 ? 1.150 -8.957 12.975 1.00 91.38 266 ILE A O 1
ATOM 2188 N N . PHE A 1 267 ? 1.183 -9.817 15.058 1.00 95.06 267 PHE A N 1
ATOM 2189 C CA . PHE A 1 267 ? -0.244 -9.840 15.319 1.00 95.06 267 PHE A CA 1
ATOM 2190 C C . PHE A 1 267 ? -0.521 -9.313 16.728 1.00 95.06 267 PHE A C 1
ATOM 2192 O O . PHE A 1 267 ? 0.206 -9.647 17.665 1.00 95.06 267 PHE A O 1
ATOM 2199 N N . LEU A 1 268 ? -1.590 -8.536 16.876 1.00 96.25 268 LEU A N 1
ATOM 2200 C CA . LEU A 1 268 ? -2.092 -8.052 18.157 1.00 96.25 268 LEU A CA 1
ATOM 2201 C C . LEU A 1 268 ? -3.614 -8.166 18.176 1.00 96.25 268 LEU A C 1
ATOM 2203 O O . LEU A 1 268 ? -4.272 -7.724 17.241 1.00 96.25 268 LEU A O 1
ATOM 2207 N N . ARG A 1 269 ? -4.179 -8.686 19.265 1.00 97.31 269 ARG A N 1
ATOM 2208 C CA . ARG A 1 269 ? -5.612 -8.598 19.571 1.00 97.31 269 ARG A CA 1
ATOM 2209 C C . ARG A 1 269 ? -5.774 -7.877 20.900 1.00 97.31 269 ARG A C 1
ATOM 2211 O O . ARG A 1 269 ? -5.130 -8.260 21.870 1.00 97.31 269 ARG A O 1
ATOM 2218 N N . ILE A 1 270 ? -6.654 -6.884 20.937 1.00 96.38 270 ILE A N 1
ATOM 2219 C CA . ILE A 1 270 ? -6.971 -6.105 22.140 1.00 96.38 270 ILE A CA 1
ATOM 2220 C C . ILE A 1 270 ? -8.486 -5.922 22.282 1.00 96.38 270 ILE A C 1
ATOM 2222 O O . ILE A 1 270 ? -9.213 -6.030 21.285 1.00 96.38 270 ILE A O 1
ATOM 2226 N N . PRO A 1 271 ? -8.982 -5.623 23.494 1.00 96.31 271 PRO A N 1
ATOM 2227 C CA . PRO A 1 271 ? -10.355 -5.178 23.679 1.00 96.31 271 PRO A CA 1
ATOM 2228 C C . PRO A 1 271 ? -10.621 -3.892 22.888 1.00 96.31 271 PRO A C 1
ATOM 2230 O O . PRO A 1 271 ? -9.847 -2.937 22.960 1.00 96.31 271 PRO A O 1
ATOM 2233 N N . ALA A 1 272 ? -11.708 -3.849 22.116 1.00 95.25 272 ALA A N 1
ATOM 2234 C CA . ALA A 1 272 ? -12.010 -2.669 21.301 1.00 95.25 272 ALA A CA 1
ATOM 2235 C C . ALA A 1 272 ? -12.607 -1.517 22.126 1.00 95.25 272 ALA A C 1
ATOM 2237 O O . ALA A 1 272 ? -12.526 -0.366 21.692 1.00 95.25 272 ALA A O 1
ATOM 2238 N N . ASN A 1 273 ? -13.134 -1.814 23.318 1.00 95.06 273 ASN A N 1
ATOM 2239 C CA . ASN A 1 273 ? -13.719 -0.862 24.265 1.00 95.06 273 ASN A CA 1
ATOM 2240 C C . ASN A 1 273 ? -12.689 -0.118 25.138 1.00 95.06 273 ASN A C 1
ATOM 2242 O O . ASN A 1 273 ? -13.074 0.604 26.057 1.00 95.06 273 ASN A O 1
ATOM 2246 N N . GLN A 1 274 ? -11.394 -0.261 24.852 1.00 95.56 274 GLN A N 1
ATOM 2247 C CA . GLN A 1 274 ? -10.326 0.527 25.466 1.00 95.56 274 GLN A CA 1
ATOM 2248 C C . GLN A 1 274 ? -9.876 1.643 24.524 1.00 95.56 274 GLN A C 1
ATOM 2250 O O . GLN A 1 274 ? -9.812 1.450 23.303 1.00 95.56 274 GLN A O 1
ATOM 2255 N N . PHE A 1 275 ? -9.572 2.814 25.090 1.00 97.50 275 PHE A N 1
ATOM 2256 C CA . PHE A 1 275 ? -9.027 3.920 24.314 1.00 97.50 275 PHE A CA 1
ATOM 2257 C C . PHE A 1 275 ? -7.648 3.552 23.791 1.00 97.50 275 PHE A C 1
ATOM 2259 O O . PHE A 1 275 ? -6.769 3.151 24.550 1.00 97.50 275 PHE A O 1
ATOM 2266 N N . ARG A 1 276 ? -7.465 3.705 22.482 1.00 97.50 276 ARG A N 1
ATOM 2267 C CA . ARG A 1 276 ? -6.220 3.361 21.808 1.00 97.50 276 ARG A CA 1
ATOM 2268 C C . ARG A 1 276 ? -5.832 4.386 20.760 1.00 97.50 276 ARG A C 1
ATOM 2270 O O . ARG A 1 276 ? -6.683 4.858 20.001 1.00 97.50 276 ARG A O 1
ATOM 2277 N N . THR A 1 277 ? -4.540 4.655 20.678 1.00 97.62 277 THR A N 1
ATOM 2278 C CA . THR A 1 277 ? -3.911 5.350 19.554 1.00 97.62 277 THR A CA 1
ATOM 2279 C C . THR A 1 277 ? -3.245 4.308 18.672 1.00 97.62 277 THR A C 1
ATOM 2281 O O . THR A 1 277 ? -2.492 3.472 19.164 1.00 97.62 277 THR A O 1
ATOM 2284 N N . LEU A 1 278 ? -3.512 4.354 17.366 1.00 97.12 278 LEU A N 1
ATOM 2285 C CA . LEU A 1 278 ? -2.777 3.567 16.376 1.00 97.12 278 LEU A CA 1
ATOM 2286 C C . LEU A 1 278 ? -1.895 4.510 15.573 1.00 97.12 278 LEU A C 1
ATOM 2288 O O . LEU A 1 278 ? -2.384 5.489 15.007 1.00 97.12 278 LEU A O 1
ATOM 2292 N N . GLN A 1 279 ? -0.609 4.196 15.490 1.00 96.12 279 GLN A N 1
ATOM 2293 C CA . GLN A 1 279 ? 0.355 4.980 14.736 1.00 96.12 279 GLN A CA 1
ATOM 2294 C C . GLN A 1 279 ? 1.123 4.095 13.761 1.00 96.12 279 GLN A C 1
ATOM 2296 O O . GLN A 1 279 ? 1.676 3.074 14.150 1.00 96.12 279 GLN A O 1
ATOM 2301 N N . SER A 1 280 ? 1.209 4.500 12.494 1.00 94.62 280 SER A N 1
ATOM 2302 C CA . SER A 1 280 ? 2.228 3.973 11.584 1.00 94.62 280 SER A CA 1
ATOM 2303 C C . SER A 1 280 ? 3.526 4.755 11.748 1.00 94.62 280 SER A C 1
ATOM 2305 O O . SER A 1 280 ? 3.521 5.987 11.758 1.00 94.62 280 SER A O 1
ATOM 2307 N N . LEU A 1 281 ? 4.638 4.033 11.875 1.00 91.31 281 LEU A N 1
ATOM 2308 C CA . LEU A 1 281 ? 5.962 4.600 12.151 1.00 91.31 281 LEU A CA 1
ATOM 2309 C C . LEU A 1 281 ? 6.880 4.562 10.926 1.00 91.31 281 LEU A C 1
ATOM 2311 O O . LEU A 1 281 ? 7.758 5.408 10.769 1.00 91.31 281 LEU A O 1
ATOM 2315 N N . SER A 1 282 ? 6.666 3.600 10.032 1.00 90.62 282 SER A N 1
ATOM 2316 C CA . SER A 1 282 ? 7.407 3.465 8.781 1.00 90.62 282 SER A CA 1
ATOM 2317 C C . SER A 1 282 ? 6.834 4.339 7.660 1.00 90.62 282 SER A C 1
ATOM 2319 O O . SER A 1 282 ? 5.687 4.783 7.702 1.00 90.62 282 SER A O 1
ATOM 2321 N N . SER A 1 283 ? 7.637 4.550 6.610 1.00 88.38 283 SER A N 1
ATOM 2322 C CA . SER A 1 283 ? 7.210 5.258 5.395 1.00 88.38 283 SER A CA 1
ATOM 2323 C C . SER A 1 283 ? 6.004 4.600 4.726 1.00 88.38 283 SER A C 1
ATOM 2325 O O . SER A 1 283 ? 5.192 5.294 4.136 1.00 88.38 283 SER A O 1
ATOM 2327 N N . PHE A 1 284 ? 5.861 3.281 4.861 1.00 90.19 284 PHE A N 1
ATOM 2328 C CA . PHE A 1 284 ? 4.647 2.543 4.530 1.00 90.19 284 PHE A CA 1
ATOM 2329 C C . PHE A 1 284 ? 4.293 1.589 5.655 1.00 90.19 284 PHE A C 1
ATOM 2331 O O . PHE A 1 284 ? 5.186 0.934 6.192 1.00 90.19 284 PHE A O 1
ATOM 2338 N N . ALA A 1 285 ? 3.008 1.472 5.975 1.00 94.12 285 ALA A N 1
ATOM 2339 C CA . ALA A 1 285 ? 2.490 0.418 6.837 1.00 94.12 285 ALA A CA 1
ATOM 2340 C C . ALA A 1 285 ? 1.267 -0.216 6.174 1.00 94.12 285 ALA A C 1
ATOM 2342 O O . ALA A 1 285 ? 0.312 0.481 5.838 1.00 94.12 285 ALA A O 1
ATOM 2343 N N . ILE A 1 286 ? 1.316 -1.529 5.975 1.00 96.06 286 ILE A N 1
ATOM 2344 C CA . ILE A 1 286 ? 0.231 -2.328 5.414 1.00 96.06 286 ILE A CA 1
ATOM 2345 C C . ILE A 1 286 ? -0.144 -3.361 6.458 1.00 96.06 286 ILE A C 1
ATOM 2347 O O . ILE A 1 286 ? 0.696 -4.164 6.868 1.00 96.06 286 ILE A O 1
ATOM 2351 N N . PHE A 1 287 ? -1.392 -3.347 6.895 1.00 96.75 287 PHE A N 1
ATOM 2352 C CA . PHE A 1 287 ? -1.854 -4.244 7.939 1.00 96.75 287 PHE A CA 1
ATOM 2353 C C . PHE A 1 287 ? -3.321 -4.595 7.746 1.00 96.75 287 PHE A C 1
ATOM 2355 O O . PHE A 1 287 ? -4.098 -3.803 7.217 1.00 96.75 287 PHE A O 1
ATOM 2362 N N . PHE A 1 288 ? -3.702 -5.790 8.179 1.00 97.81 288 PHE A N 1
ATOM 2363 C CA . PHE A 1 288 ? -5.102 -6.126 8.349 1.00 97.81 288 PHE A CA 1
ATOM 2364 C C . PHE A 1 288 ? -5.608 -5.545 9.662 1.00 97.81 288 PHE A C 1
ATOM 2366 O O . PHE A 1 288 ? -4.941 -5.685 10.684 1.00 97.81 288 PHE A O 1
ATOM 2373 N N . GLU A 1 289 ? -6.793 -4.950 9.632 1.00 98.06 289 GLU A N 1
ATOM 2374 C CA . GLU A 1 289 ? -7.614 -4.682 10.806 1.00 98.06 289 GLU A CA 1
ATOM 2375 C C . GLU A 1 289 ? -8.860 -5.564 10.719 1.00 98.06 289 GLU A C 1
ATOM 2377 O O . GLU A 1 289 ? -9.557 -5.578 9.700 1.00 98.06 289 GLU A O 1
ATOM 2382 N N . ILE A 1 290 ? -9.120 -6.323 11.780 1.00 97.88 290 ILE A N 1
ATOM 2383 C 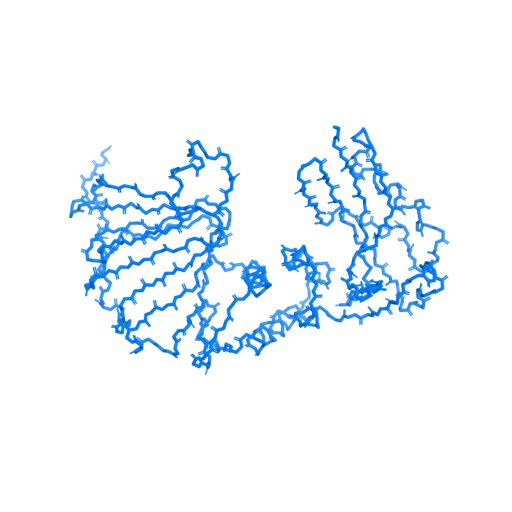CA . ILE A 1 290 ? -10.279 -7.208 11.881 1.00 97.88 290 ILE A CA 1
ATOM 2384 C C . ILE A 1 290 ? -11.039 -6.825 13.140 1.00 97.88 290 ILE A C 1
ATOM 2386 O O . ILE A 1 290 ? -10.497 -6.898 14.248 1.00 97.88 290 ILE A O 1
ATOM 2390 N N . SER A 1 291 ? -12.296 -6.426 12.971 1.00 95.94 291 SER A N 1
ATOM 2391 C CA . SER A 1 291 ? -13.189 -6.069 14.072 1.00 95.94 291 SER A CA 1
ATOM 2392 C C . SER A 1 291 ? -14.580 -6.670 13.889 1.00 95.94 291 SER A C 1
ATOM 2394 O O . SER A 1 291 ? -14.966 -7.112 12.805 1.00 95.94 291 SER A O 1
ATOM 2396 N N . ILE A 1 292 ? -15.341 -6.708 14.980 1.00 94.62 292 ILE A N 1
ATOM 2397 C CA . ILE A 1 292 ? -16.742 -7.131 14.949 1.00 94.62 292 ILE A CA 1
ATOM 2398 C C . ILE A 1 292 ? -17.564 -6.066 14.221 1.00 94.62 292 ILE A C 1
ATOM 2400 O O . ILE A 1 292 ? -17.374 -4.867 14.422 1.00 94.62 292 ILE A O 1
ATOM 2404 N N . GLY A 1 293 ? -18.483 -6.496 13.369 1.00 92.94 293 GLY A N 1
ATOM 2405 C CA . GLY A 1 293 ? -19.460 -5.635 12.724 1.00 92.94 293 GLY A CA 1
ATOM 2406 C C . GLY A 1 293 ? -20.872 -5.779 13.312 1.00 92.94 293 GLY A C 1
ATOM 2407 O O . GLY A 1 293 ? -21.083 -6.567 14.233 1.00 92.94 293 GLY A O 1
ATOM 2408 N N . PRO A 1 294 ? -21.861 -5.045 12.779 1.00 94.56 294 PRO A N 1
ATOM 2409 C CA . PRO A 1 294 ? -21.728 -4.074 11.693 1.00 94.56 294 PRO A CA 1
ATOM 2410 C C . PRO A 1 294 ? -20.869 -2.863 12.088 1.00 94.56 294 PRO A C 1
ATOM 2412 O O . PRO A 1 294 ? -20.616 -2.606 13.266 1.00 94.56 294 PRO A O 1
ATOM 2415 N N . PHE A 1 295 ? -20.366 -2.133 11.100 1.00 91.56 295 PHE A N 1
ATOM 2416 C CA . PHE A 1 295 ? -19.754 -0.831 11.325 1.00 91.56 295 PHE A CA 1
ATOM 2417 C C . PHE A 1 295 ? -20.848 0.233 11.446 1.00 91.56 295 PHE A C 1
ATOM 2419 O O . PHE A 1 295 ? -21.651 0.418 10.530 1.00 91.56 295 PHE A O 1
ATOM 2426 N N . GLN A 1 296 ? -20.862 0.943 12.572 1.00 90.50 296 GLN A N 1
ATOM 2427 C CA . GLN A 1 296 ? -21.630 2.168 12.747 1.00 90.50 296 GLN A CA 1
ATOM 2428 C C . GLN A 1 296 ? -20.683 3.249 13.250 1.00 90.50 296 GLN A C 1
ATOM 2430 O O . GLN A 1 296 ? -19.923 3.028 14.191 1.00 90.50 296 GLN A O 1
ATOM 2435 N N . ASP A 1 297 ? -20.725 4.424 12.628 1.00 86.75 297 ASP A N 1
ATOM 2436 C CA . ASP A 1 297 ? -19.836 5.530 13.000 1.00 86.75 297 ASP A CA 1
ATOM 2437 C C . ASP A 1 297 ? -20.057 5.957 14.463 1.00 86.75 297 ASP A C 1
ATOM 2439 O O . ASP A 1 297 ? -19.107 6.235 15.192 1.00 86.75 297 ASP A O 1
ATOM 2443 N N . SER A 1 298 ? -21.310 5.870 14.929 1.00 89.56 298 SER A N 1
ATOM 2444 C CA . SER A 1 298 ? -21.721 6.120 16.314 1.00 89.56 298 SER A CA 1
ATOM 2445 C C . SER A 1 298 ? -21.098 5.183 17.348 1.00 89.56 298 SER A C 1
ATOM 2447 O O . SER A 1 298 ? -21.084 5.533 18.525 1.00 89.56 298 SER A O 1
ATOM 2449 N N . ASP A 1 299 ? -20.581 4.019 16.941 1.00 90.25 299 ASP A N 1
ATOM 2450 C CA . ASP A 1 299 ? -19.897 3.102 17.860 1.00 90.25 299 ASP A CA 1
ATOM 2451 C C . ASP A 1 299 ? -18.516 3.633 18.257 1.00 90.25 299 ASP A C 1
ATOM 2453 O O . ASP A 1 299 ? -17.930 3.147 19.223 1.00 90.25 299 ASP A O 1
ATOM 2457 N N . THR A 1 300 ? -17.968 4.594 17.504 1.00 93.12 300 THR A N 1
ATOM 2458 C CA . THR A 1 300 ? -16.634 5.141 17.745 1.00 93.12 300 THR A CA 1
ATOM 2459 C C . THR A 1 300 ? -16.709 6.300 18.728 1.00 93.12 300 THR A C 1
ATOM 2461 O O . THR A 1 300 ? -17.204 7.384 18.418 1.00 93.12 300 THR A O 1
ATOM 2464 N N . VAL A 1 301 ? -16.144 6.094 19.914 1.00 95.00 301 VAL A N 1
ATOM 2465 C CA . VAL A 1 301 ? -15.982 7.135 20.926 1.00 95.00 301 VAL A CA 1
ATOM 2466 C C . VAL A 1 301 ? -14.557 7.663 20.855 1.00 95.00 301 VAL A C 1
ATOM 2468 O O . VAL A 1 301 ? -13.596 6.936 21.108 1.00 95.00 301 VAL A O 1
ATOM 2471 N N . TRP A 1 302 ? -14.420 8.944 20.529 1.00 94.94 302 TRP A N 1
ATOM 2472 C CA . TRP A 1 302 ? -13.140 9.647 20.536 1.00 94.94 302 TRP A CA 1
ATOM 2473 C C . TRP A 1 302 ? -12.850 10.197 21.928 1.00 94.94 302 TRP A C 1
ATOM 2475 O O . TRP A 1 302 ? -13.735 10.761 22.579 1.00 94.94 302 TRP A O 1
ATOM 2485 N N . MET A 1 303 ? -11.607 10.058 22.384 1.00 93.81 303 MET A N 1
ATOM 2486 C CA . MET A 1 303 ? -11.173 10.734 23.600 1.00 93.81 303 MET A CA 1
ATOM 2487 C C . MET A 1 303 ? -11.212 12.242 23.345 1.00 93.81 303 MET A C 1
ATOM 2489 O O . MET A 1 303 ? -10.736 12.718 22.312 1.00 93.81 303 MET A O 1
ATOM 2493 N N . LYS A 1 304 ? -11.814 13.002 24.263 1.00 87.94 304 LYS A N 1
ATOM 2494 C CA . LYS A 1 304 ? -11.823 14.465 24.165 1.00 87.94 304 LYS A CA 1
ATOM 2495 C C . LYS A 1 304 ? -10.394 14.968 24.349 1.00 87.94 304 LYS A C 1
ATOM 2497 O O . LYS A 1 304 ? -9.701 14.493 25.244 1.00 87.94 304 LYS A O 1
ATOM 2502 N N . ASP A 1 305 ? -9.968 15.916 23.515 1.00 65.50 305 ASP A N 1
ATOM 2503 C CA . ASP A 1 305 ? -8.645 16.528 23.643 1.00 65.50 305 ASP A CA 1
ATOM 2504 C C . ASP A 1 305 ? -8.498 17.092 25.078 1.00 65.50 305 ASP A C 1
ATOM 2506 O O . ASP A 1 305 ? -9.277 17.942 25.509 1.00 65.50 305 ASP A O 1
ATOM 2510 N N . LEU A 1 306 ? -7.508 16.607 25.837 1.00 53.50 306 LEU A N 1
ATOM 2511 C CA . LEU A 1 306 ? -7.227 17.036 27.220 1.00 53.50 306 LEU A CA 1
ATOM 2512 C C . LEU A 1 306 ? -6.571 18.432 27.292 1.00 53.50 306 LEU A C 1
ATOM 2514 O O . LEU A 1 306 ? -6.235 18.929 28.368 1.00 53.50 306 LEU A O 1
ATOM 2518 N N . SER A 1 307 ? -6.416 19.110 26.153 1.00 41.78 307 SER A N 1
ATOM 2519 C CA . SER A 1 307 ? -5.797 20.431 26.012 1.00 41.78 307 SER A CA 1
ATOM 2520 C C . SER A 1 307 ? -6.720 21.601 26.399 1.00 41.78 307 SER A C 1
ATOM 2522 O O . SER A 1 307 ? -6.710 22.650 25.762 1.00 41.78 307 SER A O 1
ATOM 2524 N N . GLN A 1 308 ? -7.483 21.458 27.486 1.00 35.56 308 GLN A N 1
ATOM 2525 C CA . GLN A 1 308 ? -8.074 22.593 28.216 1.00 35.56 308 GLN A CA 1
ATOM 2526 C C . GLN A 1 308 ? -7.597 22.688 29.678 1.00 35.56 308 GLN A C 1
ATOM 2528 O O . GLN A 1 308 ? -8.112 23.499 30.441 1.00 35.56 308 GLN A O 1
ATOM 2533 N N . GLY A 1 309 ? -6.590 21.899 30.075 1.00 33.59 309 GLY A N 1
ATOM 2534 C CA . GLY A 1 309 ? -6.100 21.835 31.459 1.00 33.59 309 GLY A CA 1
ATOM 2535 C C . GLY A 1 309 ? -4.731 22.459 31.745 1.00 33.59 309 GLY A C 1
ATOM 2536 O O . GLY A 1 309 ? -4.294 22.403 32.888 1.00 33.59 309 GLY A O 1
ATOM 2537 N N . ILE A 1 310 ? -4.039 23.043 30.761 1.00 32.53 310 ILE A N 1
ATOM 2538 C CA . ILE A 1 310 ? -2.790 23.784 31.007 1.00 32.53 310 ILE A CA 1
ATOM 2539 C C . ILE A 1 310 ? -2.898 25.141 30.318 1.00 32.53 310 ILE A C 1
ATOM 2541 O O . ILE A 1 310 ? -2.515 25.318 29.164 1.00 32.53 310 ILE A O 1
ATOM 2545 N N . ALA A 1 311 ? -3.455 26.103 31.051 1.00 29.91 311 ALA A N 1
ATOM 2546 C CA . ALA A 1 311 ? -3.179 27.506 30.807 1.00 29.91 311 ALA A CA 1
ATOM 2547 C C . ALA A 1 311 ? -1.682 27.722 31.072 1.00 29.91 311 ALA A C 1
ATOM 2549 O O . ALA A 1 311 ? -1.249 27.756 32.222 1.00 29.91 311 ALA A O 1
ATOM 2550 N N . LEU A 1 312 ? -0.887 27.809 30.008 1.00 29.89 312 LEU A N 1
ATOM 2551 C CA . LEU A 1 312 ? 0.413 28.456 30.095 1.00 29.89 312 LEU A CA 1
ATOM 2552 C C . LEU A 1 312 ? 0.148 29.962 30.046 1.00 29.89 312 LEU A C 1
ATOM 2554 O O . LEU A 1 312 ? -0.303 30.486 29.027 1.00 29.89 312 LEU A O 1
ATOM 2558 N N . ALA A 1 313 ? 0.336 30.595 31.204 1.00 29.95 313 ALA A N 1
ATOM 2559 C CA . ALA A 1 313 ? 0.630 32.016 31.316 1.00 29.95 313 ALA A CA 1
ATOM 2560 C C . ALA A 1 313 ? 1.973 32.341 30.644 1.00 29.95 313 ALA A C 1
ATOM 2562 O O . ALA A 1 313 ? 2.836 31.432 30.590 1.00 29.95 313 ALA A O 1
#